Protein AF-A0A7K2KMD2-F1 (afdb_monomer_lite)

pLDDT: mean 80.22, std 13.54, range [39.84, 97.5]

Secondary structure (DSSP, 8-state):
-B-TTSS-B--------SSSSHHHHHHHHHHHHHHHHHHHHH-TTS-----SHHHHHHHHHHH-S-HHHHHHHHHHHHHHHHHHHHHH-SHHHHHHHHHHHHHHHHHHHHHHHHHHTTS---TTHHHHHHHHHHHHHHHHHHSPSSS-HHHHHHHHHHHHHHHHHHHT-SSHHHHHHHHHHHHHHHHHHHHHHHHHHHHHHHH------------TTTTTT-------HHHHHHHHHHHHHHHHHHTT----PPPHHHH-SSSHHHHHHHHHHHTT--HHHHS----PPPTT--HHHHHT-

Radius of gyration: 27.55 Å; chains: 1; bounding box: 73×54×74 Å

Structure (mmCIF, N/CA/C/O backbone):
data_AF-A0A7K2KMD2-F1
#
_entry.id   AF-A0A7K2KMD2-F1
#
loop_
_atom_site.group_PDB
_atom_site.id
_atom_site.type_symbol
_atom_site.label_atom_id
_atom_site.label_alt_id
_atom_site.label_comp_id
_atom_site.label_asym_id
_atom_site.label_entity_id
_atom_site.label_seq_id
_atom_site.pdbx_PDB_ins_code
_atom_site.Cartn_x
_atom_site.Cartn_y
_atom_site.Cartn_z
_atom_site.occupancy
_atom_site.B_iso_or_equiv
_atom_site.auth_seq_id
_atom_site.auth_comp_id
_atom_site.auth_asym_id
_atom_site.auth_atom_id
_atom_site.pdbx_PDB_model_num
ATOM 1 N N . PHE A 1 1 ? -17.524 3.685 34.433 1.00 81.06 1 PHE A N 1
ATOM 2 C CA . PHE A 1 1 ? -17.181 2.330 34.910 1.00 81.06 1 PHE A CA 1
ATOM 3 C C . PHE A 1 1 ? -15.972 2.399 35.836 1.00 81.06 1 PHE A C 1
ATOM 5 O O . PHE A 1 1 ? -15.185 3.329 35.700 1.00 81.06 1 PHE A O 1
ATOM 12 N N . LEU A 1 2 ? -15.839 1.460 36.777 1.00 84.50 2 LEU A N 1
ATOM 13 C CA . LEU A 1 2 ? -14.750 1.423 37.762 1.00 84.50 2 LEU A CA 1
ATOM 14 C C . LEU A 1 2 ? -13.818 0.238 37.455 1.00 84.50 2 LEU A C 1
ATOM 16 O O . LEU A 1 2 ? -14.298 -0.836 37.094 1.00 84.50 2 LEU A O 1
ATOM 20 N N . GLY A 1 3 ? -12.508 0.446 37.551 1.00 80.75 3 GLY A N 1
ATOM 21 C CA . GLY A 1 3 ? -11.488 -0.591 37.409 1.00 80.75 3 GLY A CA 1
ATOM 22 C C . GLY A 1 3 ? -11.488 -1.553 38.597 1.00 80.75 3 GLY A C 1
ATOM 23 O O . GLY A 1 3 ? -12.004 -1.238 39.671 1.00 80.75 3 GLY A O 1
ATOM 24 N N . GLY A 1 4 ? -10.889 -2.733 38.416 1.00 79.38 4 GLY A N 1
ATOM 25 C CA . GLY A 1 4 ? -10.768 -3.735 39.483 1.00 79.38 4 GLY A CA 1
ATOM 26 C C . GLY A 1 4 ? -9.891 -3.271 40.653 1.00 79.38 4 GLY A C 1
ATOM 27 O O . GLY A 1 4 ? -9.970 -3.821 41.747 1.00 79.38 4 GLY A O 1
ATOM 28 N N . ASP A 1 5 ? -9.093 -2.227 40.433 1.00 81.25 5 ASP A N 1
ATOM 29 C CA . ASP A 1 5 ? -8.247 -1.559 41.421 1.00 81.25 5 ASP A CA 1
ATOM 30 C C . ASP A 1 5 ? -9.005 -0.603 42.363 1.00 81.25 5 ASP A C 1
ATOM 32 O O . ASP A 1 5 ? -8.428 -0.098 43.328 1.00 81.25 5 ASP A O 1
ATOM 36 N N . GLY A 1 6 ? -10.280 -0.313 42.088 1.00 82.69 6 GLY A N 1
ATOM 37 C CA . GLY A 1 6 ? -11.082 0.615 42.882 1.00 82.69 6 GLY A CA 1
ATOM 38 C C . GLY A 1 6 ? -10.723 2.097 42.710 1.00 82.69 6 GLY A C 1
ATOM 39 O O . GLY A 1 6 ? -11.322 2.948 43.366 1.00 82.69 6 GLY A O 1
ATOM 40 N N . ARG A 1 7 ? -9.729 2.419 41.873 1.00 85.88 7 ARG A N 1
ATOM 41 C CA . ARG A 1 7 ? -9.111 3.755 41.771 1.00 85.88 7 ARG A CA 1
ATOM 42 C C . ARG A 1 7 ? -9.128 4.315 40.357 1.00 85.88 7 ARG A C 1
ATOM 44 O O . ARG A 1 7 ? -9.056 5.530 40.190 1.00 85.88 7 ARG A O 1
ATOM 51 N N . THR A 1 8 ? -9.248 3.453 39.355 1.00 86.00 8 THR A N 1
ATOM 52 C CA . THR A 1 8 ? -9.343 3.858 37.958 1.00 86.00 8 THR A CA 1
ATOM 53 C C . THR A 1 8 ? -10.810 3.975 37.562 1.00 86.00 8 THR A C 1
ATOM 55 O O . THR A 1 8 ? -11.579 3.027 37.699 1.00 86.00 8 THR A O 1
ATOM 58 N N . VAL A 1 9 ? -11.219 5.135 37.050 1.00 87.50 9 VAL A N 1
ATOM 59 C CA . VAL A 1 9 ? -12.551 5.340 36.464 1.00 87.50 9 VAL A CA 1
ATOM 60 C C . VAL A 1 9 ? -12.384 5.530 34.965 1.00 87.50 9 VAL A C 1
ATOM 62 O O . VAL A 1 9 ? -11.546 6.315 34.532 1.00 87.50 9 VAL A O 1
ATOM 65 N N . TYR A 1 10 ? -13.182 4.818 34.174 1.00 87.31 10 TYR A N 1
ATOM 66 C CA . TYR A 1 10 ? -13.157 4.919 32.717 1.00 87.31 10 TYR A CA 1
ATOM 67 C C . TYR A 1 10 ? -14.558 5.118 32.138 1.00 87.31 10 TYR A C 1
ATOM 69 O O . TYR A 1 10 ? -15.567 4.682 32.710 1.00 87.31 10 TYR A O 1
ATOM 77 N N . ALA A 1 11 ? -14.610 5.781 30.988 1.00 85.69 11 ALA A N 1
ATOM 78 C CA . ALA A 1 11 ? -15.813 6.019 30.204 1.00 85.69 11 ALA A CA 1
ATOM 79 C C . ALA A 1 11 ? -15.516 5.731 28.729 1.00 85.69 11 ALA A C 1
ATOM 81 O O . ALA A 1 11 ? -14.414 6.000 28.255 1.00 85.69 11 ALA A O 1
ATOM 82 N N . LEU A 1 12 ? -16.499 5.173 28.023 1.00 82.94 12 LEU A N 1
ATOM 83 C CA . LEU A 1 12 ? -16.437 4.973 26.578 1.00 82.94 12 LEU A CA 1
ATOM 84 C C . LEU A 1 12 ? -17.105 6.175 25.919 1.00 82.94 12 LEU A C 1
ATOM 86 O O . LEU A 1 12 ? -18.264 6.471 26.207 1.00 82.94 12 LEU A O 1
ATOM 90 N N . VAL A 1 13 ? -16.358 6.881 25.076 1.00 78.62 13 VAL A N 1
ATOM 91 C CA . VAL A 1 13 ? -16.845 8.061 24.362 1.00 78.62 13 VAL A CA 1
ATOM 92 C C . VAL A 1 13 ? -16.844 7.735 22.880 1.00 78.62 13 VAL A C 1
ATOM 94 O O . VAL A 1 13 ? -15.792 7.465 22.307 1.00 78.62 13 VAL A O 1
ATOM 97 N N . TYR A 1 14 ? -18.028 7.774 22.277 1.00 74.56 14 TYR A N 1
ATOM 98 C CA . TYR A 1 14 ? -18.221 7.610 20.842 1.00 74.56 14 TYR A CA 1
ATOM 99 C C . TYR A 1 14 ? -18.523 8.989 20.256 1.00 74.56 14 TYR A C 1
ATOM 101 O O . TYR A 1 14 ? -19.667 9.444 20.336 1.00 74.56 14 TYR A O 1
ATOM 109 N N . PRO A 1 15 ? -17.509 9.713 19.751 1.00 68.81 15 PRO A N 1
ATOM 110 C CA . PRO A 1 15 ? -17.757 10.980 19.085 1.00 68.81 15 PRO A CA 1
ATOM 111 C C . PRO A 1 15 ? -18.653 10.739 17.870 1.00 68.81 15 PRO A C 1
ATOM 113 O O . PRO A 1 15 ? -18.478 9.761 17.144 1.00 68.81 15 PRO A O 1
ATOM 116 N N . GLY A 1 16 ? -19.620 11.632 17.660 1.00 63.06 16 GLY A N 1
ATOM 117 C CA . GLY A 1 16 ? -20.475 11.610 16.478 1.00 63.06 16 GLY A CA 1
ATOM 118 C C . GLY A 1 16 ? -19.660 11.959 15.239 1.00 63.06 16 GLY A C 1
ATOM 119 O O . GLY A 1 16 ? -19.617 13.115 14.833 1.00 63.06 16 GLY A O 1
ATOM 120 N N . ALA A 1 17 ? -18.976 10.975 14.668 1.00 55.03 17 ALA A N 1
ATOM 121 C CA . ALA A 1 17 ? -18.353 11.107 13.364 1.00 55.03 17 ALA A CA 1
ATOM 122 C C . ALA A 1 17 ? -19.437 10.965 12.290 1.00 55.03 17 ALA A C 1
ATOM 124 O O . ALA A 1 17 ? -20.359 10.165 12.447 1.00 55.03 17 ALA A O 1
ATOM 125 N N . GLY A 1 18 ? -19.343 11.753 11.219 1.00 56.50 18 GLY A N 1
ATOM 126 C CA . GLY A 1 18 ? -20.174 11.587 10.026 1.00 56.50 18 GLY A CA 1
ATOM 127 C C . GLY A 1 18 ? -19.859 10.276 9.291 1.00 56.50 18 GLY A C 1
ATOM 128 O O . GLY A 1 18 ? -19.702 9.220 9.897 1.00 56.50 18 GLY A O 1
ATOM 129 N N . ALA A 1 19 ? -19.763 10.315 7.962 1.00 54.41 19 ALA A N 1
ATOM 130 C CA . ALA A 1 19 ? -19.291 9.152 7.211 1.00 54.41 19 ALA A CA 1
ATOM 131 C C . ALA A 1 19 ? -17.896 8.703 7.717 1.00 54.41 19 ALA A C 1
ATOM 133 O O . ALA A 1 19 ? -17.114 9.548 8.154 1.00 54.41 19 ALA A O 1
ATOM 134 N N . PRO A 1 20 ? -17.560 7.399 7.668 1.00 56.41 20 PRO A N 1
ATOM 135 C CA . PRO A 1 20 ? -16.245 6.878 8.052 1.00 56.41 20 PRO A CA 1
ATOM 136 C C . PRO A 1 20 ? -15.185 7.187 6.976 1.00 56.41 20 PRO A C 1
ATOM 138 O O . PRO A 1 20 ? -14.485 6.295 6.502 1.00 56.41 20 PRO A O 1
ATOM 141 N N . ASP A 1 21 ? -15.100 8.447 6.557 1.00 59.25 21 ASP A N 1
ATOM 142 C CA . ASP A 1 21 ? -14.125 8.965 5.608 1.00 59.25 21 ASP A CA 1
ATOM 143 C C . ASP A 1 21 ? -12.964 9.663 6.341 1.00 59.25 21 ASP A C 1
ATOM 145 O O . ASP A 1 21 ? -12.892 9.719 7.572 1.00 59.25 21 ASP A O 1
ATOM 149 N N . LEU A 1 22 ? -12.011 10.193 5.572 1.00 59.03 22 LEU A N 1
ATOM 150 C CA . LEU A 1 22 ? -10.847 10.895 6.116 1.00 59.03 22 LEU A CA 1
ATOM 151 C C . LEU A 1 22 ? -11.258 12.124 6.943 1.00 59.03 22 LEU A C 1
ATOM 153 O O . LEU A 1 22 ? -10.623 12.412 7.953 1.00 59.03 22 LEU A O 1
ATOM 157 N N . ALA A 1 23 ? -12.346 12.795 6.553 1.00 56.94 23 ALA A N 1
ATOM 158 C CA . ALA A 1 23 ? -12.907 13.923 7.287 1.00 56.94 23 ALA A CA 1
ATOM 159 C C . ALA A 1 23 ? -13.514 13.478 8.632 1.00 56.94 23 ALA A C 1
ATOM 161 O O . ALA A 1 23 ? -13.298 14.127 9.657 1.00 56.94 23 ALA A O 1
ATOM 162 N N . GLY A 1 24 ? -14.202 12.335 8.657 1.00 57.72 24 GLY A N 1
ATOM 163 C CA . GLY A 1 24 ? -14.701 11.685 9.862 1.00 57.72 24 GLY A CA 1
ATOM 164 C C . GLY A 1 24 ? -13.573 11.292 10.811 1.00 57.72 24 GLY A C 1
ATOM 165 O O . GLY A 1 24 ? -13.651 11.585 12.001 1.00 57.72 24 GLY A O 1
ATOM 166 N N . LEU A 1 25 ? -12.481 10.718 10.296 1.00 64.38 25 LEU A N 1
ATOM 167 C CA . LEU A 1 25 ? -11.296 10.396 11.100 1.00 64.38 25 LEU A CA 1
ATOM 168 C C . LEU A 1 25 ? -10.656 11.655 11.704 1.00 64.38 25 LEU A C 1
ATOM 170 O O . LEU A 1 25 ? -10.374 11.666 12.901 1.00 64.38 25 LEU A O 1
ATOM 174 N N . THR A 1 26 ? -10.507 12.733 10.923 1.00 67.81 26 THR A N 1
ATOM 175 C CA . THR A 1 26 ? -9.987 14.010 11.443 1.00 67.81 26 THR A CA 1
ATOM 176 C C . THR A 1 26 ? -10.915 14.645 12.476 1.00 67.81 26 THR A C 1
ATOM 178 O O . THR A 1 26 ? -10.436 15.194 13.462 1.00 67.81 26 THR A O 1
ATOM 181 N N . ALA A 1 27 ? -12.237 14.522 12.315 1.00 68.69 27 ALA A N 1
ATOM 182 C CA . ALA A 1 27 ? -13.202 15.038 13.284 1.00 68.69 27 ALA A CA 1
ATOM 183 C C . ALA A 1 27 ? -13.136 14.274 14.616 1.00 68.69 27 ALA A C 1
ATOM 185 O O . ALA A 1 27 ? -13.238 14.870 15.688 1.00 68.69 27 ALA A O 1
ATOM 186 N N . VAL A 1 28 ? -12.930 12.955 14.568 1.00 68.56 28 VAL A N 1
ATOM 187 C CA . VAL A 1 28 ? -12.741 12.130 15.771 1.00 68.56 28 VAL A CA 1
ATOM 188 C C . VAL A 1 28 ? -11.408 12.433 16.452 1.00 68.56 28 VAL A C 1
ATOM 190 O O . VAL A 1 28 ? -11.340 12.475 17.680 1.00 68.56 28 VAL A O 1
ATOM 193 N N . GLU A 1 29 ? -10.354 12.660 15.674 1.00 72.12 29 GLU A N 1
ATOM 194 C CA . GLU A 1 29 ? -9.043 13.073 16.171 1.00 72.12 29 GLU A CA 1
ATOM 195 C C . GLU A 1 29 ? -9.115 14.435 16.874 1.00 72.12 29 GLU A C 1
ATOM 197 O O . GLU A 1 29 ? -8.672 14.567 18.016 1.00 72.12 29 GLU A O 1
ATOM 202 N N . GLU A 1 30 ? -9.758 15.420 16.249 1.00 76.50 30 GLU A N 1
ATOM 203 C CA . GLU A 1 30 ? -9.973 16.748 16.820 1.00 76.50 30 GLU A CA 1
ATOM 204 C C . GLU A 1 30 ? -10.828 16.682 18.095 1.00 76.50 30 GLU A C 1
ATOM 206 O O . GLU A 1 30 ? -10.465 17.276 19.112 1.00 76.50 30 GLU A O 1
ATOM 211 N N . ALA A 1 31 ? -11.890 15.868 18.093 1.00 76.25 31 ALA A N 1
ATOM 212 C CA . ALA A 1 31 ? -12.709 15.613 19.276 1.00 76.25 31 ALA A CA 1
ATOM 213 C C . ALA A 1 31 ? -11.919 14.933 20.409 1.00 76.25 31 ALA A C 1
ATOM 215 O O . ALA A 1 31 ? -12.131 15.232 21.582 1.00 76.25 31 ALA A O 1
ATOM 216 N N . ALA A 1 32 ? -10.992 14.024 20.095 1.00 76.44 32 ALA A N 1
ATOM 217 C CA . ALA A 1 32 ? -10.144 13.391 21.102 1.00 76.44 32 ALA A CA 1
ATOM 218 C C . ALA A 1 32 ? -9.146 14.387 21.716 1.00 76.44 32 ALA A C 1
ATOM 220 O O . ALA A 1 32 ? -8.878 14.335 22.921 1.00 76.44 32 ALA A O 1
ATOM 221 N N . VAL A 1 33 ? -8.607 15.302 20.904 1.00 78.31 33 VAL A N 1
ATOM 222 C CA . VAL A 1 33 ? -7.713 16.373 21.361 1.00 78.31 33 VAL A CA 1
ATOM 223 C C . VAL A 1 33 ? -8.463 17.370 22.242 1.00 78.31 33 VAL A C 1
ATOM 225 O O . VAL A 1 33 ? -7.982 17.673 23.339 1.00 78.31 33 VAL A O 1
ATOM 228 N N . SER A 1 34 ? -9.641 17.837 21.815 1.00 81.44 34 SER A N 1
ATOM 229 C CA . SER A 1 34 ? -10.460 18.768 22.599 1.00 81.44 34 SER A CA 1
ATOM 230 C C . SER A 1 34 ? -10.903 18.137 23.916 1.00 81.44 34 SER A C 1
ATOM 232 O O . SER A 1 34 ? -10.668 18.709 24.976 1.00 81.44 34 SER A O 1
ATOM 234 N N . LEU A 1 35 ? -11.396 16.894 23.881 1.00 81.50 35 LEU A N 1
ATOM 235 C CA . LEU A 1 35 ? -11.795 16.152 25.075 1.00 81.50 35 LEU A CA 1
ATOM 236 C C . LEU A 1 35 ? -10.634 16.015 26.065 1.00 81.50 35 LEU A C 1
ATOM 238 O O . LEU A 1 35 ? -10.807 16.189 27.270 1.00 81.50 35 LEU A O 1
ATOM 242 N N . ARG A 1 36 ? -9.425 15.731 25.573 1.00 80.06 36 ARG A N 1
ATOM 243 C CA . ARG A 1 36 ? -8.231 15.641 26.420 1.00 80.06 36 ARG A CA 1
ATOM 244 C C . ARG A 1 36 ? -7.886 16.990 27.060 1.00 80.06 36 ARG A C 1
ATOM 246 O O . ARG A 1 36 ? -7.461 17.008 28.215 1.00 80.06 36 ARG A O 1
ATOM 253 N N . ALA A 1 37 ? -8.028 18.097 26.333 1.00 82.25 37 ALA A N 1
ATOM 254 C CA . ALA A 1 37 ? -7.775 19.438 26.857 1.00 82.25 37 ALA A CA 1
ATOM 255 C C . ALA A 1 37 ? -8.825 19.851 27.905 1.00 82.25 37 ALA A C 1
ATOM 257 O O . ALA A 1 37 ? -8.463 20.294 28.998 1.00 82.25 37 ALA A O 1
ATOM 258 N N . ASP A 1 38 ? -10.102 19.619 27.612 1.00 85.56 38 ASP A N 1
ATOM 259 C CA . ASP A 1 38 ? -11.227 19.973 28.477 1.00 85.56 38 ASP A CA 1
ATOM 260 C C . ASP A 1 38 ? -11.236 19.144 29.763 1.00 85.56 38 ASP A C 1
ATOM 262 O O . ASP A 1 38 ? -11.427 19.675 30.855 1.00 85.56 38 ASP A O 1
ATOM 266 N N . LEU A 1 39 ? -10.939 17.846 29.682 1.00 83.81 39 LEU A N 1
ATOM 267 C CA . LEU A 1 39 ? -10.866 17.006 30.876 1.00 83.81 39 LEU A CA 1
ATOM 268 C C . LEU A 1 39 ? -9.683 17.367 31.779 1.00 83.81 39 LEU A C 1
ATOM 270 O O . LEU A 1 39 ? -9.806 17.295 33.000 1.00 83.81 39 LEU A O 1
ATOM 274 N N . ARG A 1 40 ? -8.546 17.780 31.205 1.00 83.19 40 ARG A N 1
ATOM 275 C CA . ARG A 1 40 ? -7.403 18.264 31.995 1.00 83.19 40 ARG A CA 1
ATOM 276 C C . ARG A 1 40 ? -7.728 19.555 32.738 1.00 83.19 40 ARG A C 1
ATOM 278 O O . ARG A 1 40 ? -7.235 19.737 33.846 1.00 83.19 40 ARG A O 1
ATOM 285 N N . SER A 1 41 ? -8.529 20.441 32.143 1.00 83.75 41 SER A N 1
ATOM 286 C CA . SER A 1 41 ? -8.941 21.683 32.802 1.00 83.75 41 SER A CA 1
ATOM 287 C C . SER A 1 41 ? -10.011 21.440 33.873 1.00 83.75 41 SER A C 1
ATOM 289 O O . SER A 1 41 ? -9.954 22.051 34.937 1.00 83.75 41 SER A O 1
ATOM 291 N N . ALA A 1 42 ? -10.937 20.507 33.633 1.00 85.88 42 ALA A N 1
ATOM 292 C CA . ALA A 1 42 ? -12.016 20.175 34.561 1.00 85.88 42 ALA A CA 1
ATOM 293 C C . ALA A 1 42 ? -11.563 19.336 35.772 1.00 85.88 42 ALA A C 1
ATOM 295 O O . ALA A 1 42 ? -12.164 19.431 36.842 1.00 85.88 42 ALA A O 1
ATOM 296 N N . LEU A 1 43 ? -10.522 18.510 35.621 1.00 84.75 43 LEU A N 1
ATOM 297 C CA . LEU A 1 43 ? -10.033 17.590 36.656 1.00 84.75 43 LEU A CA 1
ATOM 298 C C . LEU A 1 43 ? -8.517 17.751 36.885 1.00 84.75 43 LEU A C 1
ATOM 300 O O . LEU A 1 43 ? -7.753 16.828 36.603 1.00 84.75 43 LEU A O 1
ATOM 304 N N . PRO A 1 44 ? -8.052 18.891 37.428 1.00 79.38 44 PRO A N 1
ATOM 305 C CA . PRO A 1 44 ? -6.622 19.174 37.577 1.00 79.38 44 PRO A CA 1
ATOM 306 C C . PRO A 1 44 ? -5.908 18.249 38.577 1.00 79.38 44 PRO A C 1
ATOM 308 O O . PRO A 1 44 ? -4.707 18.020 38.453 1.00 79.38 44 PRO A O 1
ATOM 311 N N . GLU A 1 45 ? -6.630 17.700 39.560 1.00 81.62 45 GLU A N 1
ATOM 312 C CA . GLU A 1 45 ? -6.066 16.779 40.559 1.00 81.62 45 GLU A CA 1
ATOM 313 C C . GLU A 1 45 ? -6.051 15.312 40.100 1.00 81.62 45 GLU A C 1
ATOM 315 O O . GLU A 1 45 ? -5.365 14.480 40.696 1.00 81.62 45 GLU A O 1
ATOM 320 N N . ALA A 1 46 ? -6.777 14.979 39.028 1.00 80.25 46 ALA A N 1
ATOM 321 C CA . ALA A 1 46 ? -6.824 13.627 38.489 1.00 80.25 46 ALA A CA 1
ATOM 322 C C . ALA A 1 46 ? -5.921 13.502 37.259 1.00 80.25 46 ALA A C 1
ATOM 324 O O . ALA A 1 46 ? -5.862 14.373 36.393 1.00 80.25 46 ALA A O 1
ATOM 325 N N . ARG A 1 47 ? -5.231 12.367 37.132 1.00 79.38 47 ARG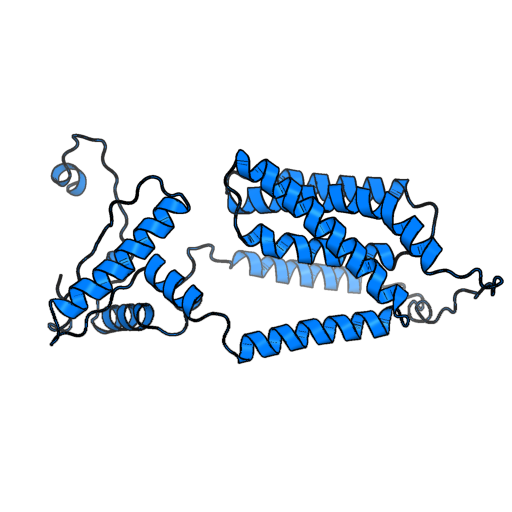 A N 1
ATOM 326 C CA . ARG A 1 47 ? -4.522 12.047 35.890 1.00 79.38 47 ARG A CA 1
ATOM 327 C C . ARG A 1 47 ? -5.532 11.583 34.851 1.00 79.38 47 ARG A C 1
ATOM 329 O O . ARG A 1 47 ? -6.052 10.477 34.967 1.00 79.38 47 ARG A O 1
ATOM 336 N N . VAL A 1 48 ? -5.780 12.411 33.839 1.00 83.00 48 VAL A N 1
ATOM 337 C CA . VAL A 1 48 ? -6.702 12.077 32.749 1.00 83.00 48 VAL A CA 1
ATOM 338 C C . VAL A 1 48 ? -5.949 11.736 31.472 1.00 83.00 48 VAL A C 1
ATOM 340 O O . VAL A 1 48 ? -5.130 12.517 30.980 1.00 83.00 48 VAL A O 1
ATOM 343 N N . GLU A 1 49 ? -6.270 10.571 30.916 1.00 85.25 49 GLU A N 1
ATOM 344 C CA . GLU A 1 49 ? -5.759 10.103 29.634 1.00 85.25 49 GLU A CA 1
ATOM 345 C C . GLU A 1 49 ? -6.895 9.652 28.731 1.00 85.25 49 GLU A C 1
ATOM 347 O O . GLU A 1 49 ? -7.855 9.022 29.165 1.00 85.25 49 GLU A O 1
ATOM 352 N N . VAL A 1 50 ? -6.756 9.996 27.454 1.00 85.19 50 VAL A N 1
ATOM 353 C CA . VAL A 1 50 ? -7.656 9.574 26.382 1.00 85.19 50 VAL A CA 1
ATOM 354 C C . VAL A 1 50 ? -6.901 8.528 25.577 1.00 85.19 50 VAL A C 1
ATOM 356 O O . VAL A 1 50 ? -5.785 8.798 25.128 1.00 85.19 50 VAL A O 1
ATOM 359 N N . THR A 1 51 ? -7.480 7.342 25.433 1.00 84.25 51 THR A N 1
ATOM 360 C CA . THR A 1 51 ? -6.898 6.216 24.696 1.00 84.25 51 THR A CA 1
ATOM 361 C C . THR A 1 51 ? -7.930 5.606 23.748 1.00 84.25 51 THR A C 1
ATOM 363 O O . THR A 1 51 ? -9.117 5.914 23.837 1.00 84.25 51 THR A O 1
ATOM 366 N N . GLY A 1 52 ? -7.469 4.793 22.801 1.00 79.81 52 GLY A N 1
ATOM 367 C CA . GLY A 1 52 ? -8.253 4.242 21.696 1.00 79.81 52 GLY A CA 1
ATOM 368 C C . GLY A 1 52 ? -7.435 4.201 20.406 1.00 79.81 52 GLY A C 1
ATOM 369 O O . GLY A 1 52 ? -6.325 4.728 20.356 1.00 79.81 52 GLY A O 1
ATOM 370 N N . VAL A 1 53 ? -7.977 3.597 19.346 1.00 76.81 53 VAL A N 1
ATOM 371 C CA . VAL A 1 53 ? -7.250 3.420 18.074 1.00 76.81 53 VAL A CA 1
ATOM 372 C C . VAL A 1 53 ? -6.810 4.761 17.477 1.00 76.81 53 VAL A C 1
ATOM 374 O O . VAL A 1 53 ? -5.638 4.907 17.140 1.00 76.81 53 VAL A O 1
ATOM 377 N N . LEU A 1 54 ? -7.703 5.756 17.413 1.00 75.75 54 LEU 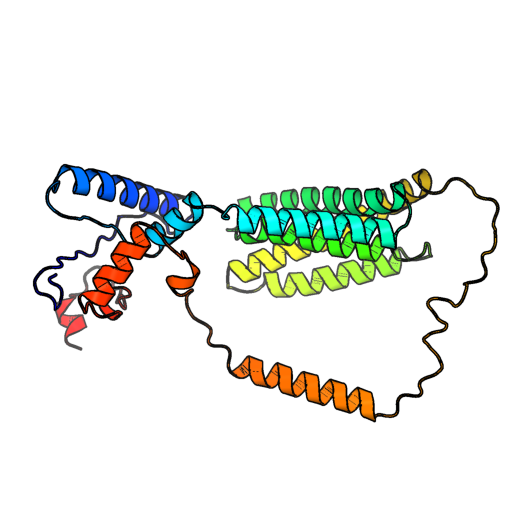A N 1
ATOM 378 C CA . LEU A 1 54 ? -7.368 7.073 16.861 1.00 75.75 54 LEU A CA 1
ATOM 379 C C . LEU A 1 54 ? -6.372 7.863 17.728 1.00 75.75 54 LEU A C 1
ATOM 381 O O . LEU A 1 54 ? -5.378 8.325 17.177 1.00 75.75 54 LEU A O 1
ATOM 385 N N . PRO A 1 55 ? -6.538 7.986 19.064 1.00 76.06 55 PRO A N 1
ATOM 386 C CA . PRO A 1 55 ? -5.521 8.609 19.913 1.00 76.06 55 PRO A CA 1
ATOM 387 C C . PRO A 1 55 ? -4.145 7.941 19.814 1.00 76.06 55 PRO A C 1
ATOM 389 O O . PRO A 1 55 ? -3.134 8.636 19.833 1.00 76.06 55 PRO A O 1
ATOM 392 N N . LEU A 1 56 ? -4.094 6.607 19.690 1.00 78.19 56 LEU A N 1
ATOM 393 C CA . LEU A 1 56 ? -2.836 5.885 19.485 1.00 78.19 56 LEU A CA 1
ATOM 394 C C . LEU A 1 56 ? -2.220 6.235 18.126 1.00 78.19 56 LEU A C 1
ATOM 396 O O . LEU A 1 56 ? -1.032 6.524 18.071 1.00 78.19 56 LEU A O 1
ATOM 400 N N . GLN A 1 57 ? -3.015 6.259 17.051 1.00 75.12 57 GLN A N 1
ATOM 401 C CA . GLN A 1 57 ? -2.556 6.658 15.714 1.00 75.12 57 GLN A CA 1
ATOM 402 C C . GLN A 1 57 ? -2.069 8.112 15.663 1.00 75.12 57 GLN A C 1
ATOM 404 O O . GLN A 1 57 ? -1.047 8.388 15.035 1.00 75.12 57 GLN A O 1
ATOM 409 N N . HIS A 1 58 ? -2.767 9.026 16.340 1.00 76.81 58 HIS A N 1
ATOM 410 C CA . HIS A 1 58 ? -2.371 10.427 16.454 1.00 76.81 58 HIS A CA 1
ATOM 411 C C . HIS A 1 58 ? -1.029 10.564 17.174 1.00 76.81 58 HIS A C 1
ATOM 413 O O . HIS A 1 58 ? -0.104 11.182 16.648 1.00 76.81 58 HIS A O 1
ATOM 419 N N . ASP A 1 59 ? -0.882 9.926 18.340 1.00 74.81 59 ASP A N 1
ATOM 420 C CA . ASP A 1 59 ? 0.376 9.940 19.087 1.00 74.81 59 ASP A CA 1
ATOM 421 C C . ASP A 1 59 ? 1.525 9.341 18.243 1.00 74.81 59 ASP A C 1
ATOM 423 O O . ASP A 1 59 ? 2.639 9.868 18.273 1.00 74.81 59 ASP A O 1
ATOM 427 N N . SER A 1 60 ? 1.268 8.316 17.416 1.00 72.94 60 SER A N 1
ATOM 428 C CA . SER A 1 60 ? 2.247 7.792 16.446 1.00 72.94 60 SER A CA 1
ATOM 429 C C . SER A 1 60 ? 2.639 8.807 15.374 1.00 72.94 60 SER A C 1
ATOM 431 O O . SER A 1 60 ? 3.817 8.914 15.026 1.00 72.94 60 SER A O 1
ATOM 433 N N . ALA A 1 61 ? 1.666 9.534 14.822 1.00 71.06 61 ALA A N 1
ATOM 434 C CA . ALA A 1 61 ? 1.901 10.531 13.784 1.00 71.06 61 ALA A CA 1
ATOM 435 C C . ALA A 1 61 ? 2.711 11.722 14.321 1.00 71.06 61 ALA A C 1
ATOM 437 O O . ALA A 1 61 ? 3.649 12.172 13.662 1.00 71.06 61 ALA A O 1
ATOM 438 N N . VAL A 1 62 ? 2.392 12.182 15.536 1.00 71.19 62 VAL A N 1
ATOM 439 C CA . VAL A 1 62 ? 3.078 13.295 16.212 1.00 71.19 62 VAL A CA 1
ATOM 440 C C . VAL A 1 62 ? 4.482 12.906 16.667 1.00 71.19 62 VAL A C 1
ATOM 442 O O . VAL A 1 62 ? 5.414 13.692 16.496 1.00 71.19 62 VAL A O 1
ATOM 445 N N . ALA A 1 63 ? 4.664 11.701 17.219 1.00 71.69 63 ALA A N 1
ATOM 446 C CA . ALA A 1 63 ? 5.987 11.212 17.609 1.00 71.69 63 ALA A CA 1
ATOM 447 C C . ALA A 1 63 ? 6.941 11.140 16.405 1.00 71.69 63 ALA A C 1
ATOM 449 O O . ALA A 1 63 ? 8.146 11.366 16.549 1.00 71.69 63 ALA A O 1
ATOM 450 N N . GLY A 1 64 ? 6.393 10.859 15.217 1.00 65.94 64 GLY A N 1
ATOM 451 C CA . GLY A 1 64 ? 7.150 10.725 13.984 1.00 65.94 64 GLY A CA 1
ATOM 452 C C . GLY A 1 64 ? 8.182 9.589 14.046 1.00 65.94 64 GLY A C 1
ATOM 453 O O . GLY A 1 64 ? 8.324 8.878 15.046 1.00 65.94 64 GLY A O 1
ATOM 454 N N . PRO A 1 65 ? 8.944 9.367 12.966 1.00 68.75 65 PRO A N 1
ATOM 455 C CA . PRO A 1 65 ? 10.066 8.449 13.025 1.00 68.75 65 PRO A CA 1
ATOM 456 C C . PRO A 1 65 ? 11.131 9.039 13.957 1.00 68.75 65 PRO A C 1
ATOM 458 O O . PRO A 1 65 ? 11.679 10.104 13.676 1.00 68.75 65 PRO A O 1
ATOM 461 N N . GLY A 1 66 ? 11.447 8.339 15.051 1.00 76.12 66 GLY A N 1
ATOM 462 C CA . GLY A 1 66 ? 12.497 8.766 15.978 1.00 76.12 66 GLY A CA 1
ATOM 463 C C . GLY A 1 66 ? 13.836 9.011 15.268 1.00 76.12 66 GLY A C 1
ATOM 464 O O . GLY A 1 66 ? 14.094 8.458 14.196 1.00 76.12 66 GLY A O 1
ATOM 465 N N . ALA A 1 67 ? 14.723 9.809 15.873 1.00 81.88 67 ALA A N 1
ATOM 466 C CA . ALA A 1 67 ? 16.003 10.200 15.265 1.00 81.88 67 ALA A CA 1
ATOM 467 C C . ALA A 1 67 ? 16.819 9.004 14.730 1.00 81.88 67 ALA A C 1
ATOM 469 O O . ALA A 1 67 ? 17.433 9.091 13.669 1.00 81.88 67 ALA A O 1
ATOM 470 N N . VAL A 1 68 ? 16.759 7.858 15.418 1.00 83.31 68 VAL A N 1
ATOM 471 C CA . VAL A 1 68 ? 17.381 6.599 14.978 1.00 83.31 68 VAL A CA 1
ATOM 472 C C . VAL A 1 68 ? 16.749 6.070 13.690 1.00 83.31 68 VAL A C 1
ATOM 474 O O . VAL A 1 68 ? 17.468 5.697 12.771 1.00 83.31 68 VAL A O 1
ATOM 477 N N . ALA A 1 69 ? 15.420 6.066 13.578 1.00 83.62 69 ALA A N 1
ATOM 478 C CA . ALA A 1 69 ? 14.727 5.620 12.371 1.00 83.62 69 ALA A CA 1
ATOM 479 C C . ALA A 1 69 ? 15.026 6.540 11.177 1.00 83.62 69 ALA A C 1
ATOM 481 O O . ALA A 1 69 ? 15.248 6.055 10.067 1.00 83.62 69 ALA A O 1
ATOM 482 N N . LEU A 1 70 ? 15.103 7.856 11.403 1.00 86.38 70 LEU A N 1
ATOM 483 C CA . LEU A 1 70 ? 15.545 8.816 10.387 1.00 86.38 70 LEU A CA 1
ATOM 484 C C . LEU A 1 70 ? 16.997 8.565 9.963 1.00 86.38 70 LEU A C 1
ATOM 486 O O . LEU A 1 70 ? 17.279 8.535 8.765 1.00 86.38 70 LEU A O 1
ATOM 490 N N . ALA A 1 71 ? 17.899 8.323 10.918 1.00 89.19 71 ALA A N 1
ATOM 491 C CA . ALA A 1 71 ? 19.296 8.001 10.637 1.00 89.19 71 ALA A CA 1
ATOM 492 C C . ALA A 1 71 ? 19.436 6.688 9.852 1.00 89.19 71 ALA A C 1
ATOM 494 O O . ALA A 1 71 ? 20.161 6.644 8.862 1.00 89.19 71 ALA A O 1
ATOM 495 N N . VAL A 1 72 ? 18.696 5.640 10.228 1.00 91.62 72 VAL A N 1
ATOM 496 C CA . VAL A 1 72 ? 18.658 4.361 9.501 1.00 91.62 72 VAL A CA 1
ATOM 497 C C . VAL A 1 72 ? 18.102 4.558 8.094 1.00 91.62 72 VAL A C 1
ATOM 499 O O . VAL A 1 72 ? 18.700 4.086 7.134 1.00 91.62 72 VAL A O 1
ATOM 502 N N . LYS A 1 73 ? 17.006 5.309 7.933 1.00 88.00 73 LYS A N 1
ATOM 503 C CA . LYS A 1 73 ? 16.436 5.617 6.615 1.00 88.00 73 LYS A CA 1
ATOM 504 C C . LYS A 1 73 ? 17.434 6.369 5.733 1.00 88.00 73 LYS A C 1
ATOM 506 O O . LYS A 1 73 ? 17.595 6.016 4.565 1.00 88.00 73 LYS A O 1
ATOM 511 N N . ALA A 1 74 ? 18.126 7.366 6.284 1.00 90.12 74 ALA A N 1
ATOM 512 C CA . ALA A 1 74 ? 19.173 8.099 5.580 1.00 90.12 74 ALA A CA 1
ATOM 513 C C . ALA A 1 74 ? 20.354 7.187 5.212 1.00 90.12 74 ALA A C 1
ATOM 515 O O . ALA A 1 74 ? 20.826 7.231 4.078 1.00 90.12 74 ALA A O 1
ATOM 516 N N . ALA A 1 75 ? 20.780 6.308 6.122 1.00 92.94 75 ALA A N 1
ATOM 517 C CA . ALA A 1 75 ? 21.835 5.330 5.874 1.00 92.94 75 ALA A CA 1
ATOM 518 C C . ALA A 1 75 ? 21.442 4.319 4.786 1.00 92.94 75 ALA A C 1
ATOM 520 O O . ALA A 1 75 ? 22.249 4.033 3.906 1.00 92.94 75 ALA A O 1
ATOM 521 N N . CYS A 1 76 ? 20.201 3.825 4.780 1.00 91.25 76 CYS A N 1
ATOM 522 C CA . CYS A 1 76 ? 19.680 2.959 3.723 1.00 91.25 76 CYS A CA 1
ATOM 523 C C . CYS A 1 76 ? 19.624 3.682 2.372 1.00 91.25 76 CYS A C 1
ATOM 525 O O . CYS A 1 76 ? 20.036 3.115 1.361 1.00 91.25 76 CYS A O 1
ATOM 527 N N . ALA A 1 77 ? 19.156 4.934 2.343 1.00 88.94 77 ALA A N 1
ATOM 528 C CA . ALA A 1 77 ? 19.123 5.738 1.123 1.00 88.94 77 ALA A CA 1
ATOM 529 C C . ALA A 1 77 ? 20.537 5.991 0.574 1.00 88.94 77 ALA A C 1
ATOM 531 O O . ALA A 1 77 ? 20.781 5.831 -0.622 1.00 88.94 77 ALA A O 1
ATOM 532 N N . LEU A 1 78 ? 21.488 6.315 1.452 1.00 92.81 78 LEU A N 1
ATOM 533 C CA . LEU A 1 78 ? 22.888 6.507 1.086 1.00 92.81 78 LEU A CA 1
ATOM 534 C C . LEU A 1 78 ? 23.528 5.193 0.622 1.00 92.81 78 LEU A C 1
ATOM 536 O O . LEU A 1 78 ? 24.199 5.173 -0.406 1.00 92.81 78 LEU A O 1
ATOM 540 N N . GLY A 1 79 ? 23.259 4.084 1.311 1.00 92.00 79 GLY A N 1
ATOM 541 C CA . GLY A 1 79 ? 23.700 2.748 0.917 1.00 92.00 79 GLY A CA 1
ATOM 542 C C . GLY A 1 79 ? 23.182 2.346 -0.465 1.00 92.00 79 GLY A C 1
ATOM 543 O O . GLY A 1 79 ? 23.943 1.821 -1.274 1.00 92.00 79 GLY A O 1
ATOM 544 N N . LEU A 1 80 ? 21.924 2.667 -0.783 1.00 89.94 80 LEU A N 1
ATOM 545 C CA . LEU A 1 80 ? 21.350 2.449 -2.110 1.00 89.94 80 LEU A CA 1
ATOM 546 C C . LEU A 1 80 ? 22.038 3.301 -3.186 1.00 89.94 80 LEU A C 1
ATOM 548 O O . LEU A 1 80 ? 22.340 2.790 -4.264 1.00 89.94 80 LEU A O 1
ATOM 552 N N . LEU A 1 81 ? 22.322 4.576 -2.905 1.00 87.62 81 LEU A N 1
ATOM 553 C CA . LEU A 1 81 ? 23.052 5.451 -3.830 1.00 87.62 81 LEU A CA 1
ATOM 554 C C . LEU A 1 81 ? 24.479 4.950 -4.078 1.00 87.62 81 LEU A C 1
ATOM 556 O O . LEU A 1 81 ? 24.933 4.931 -5.222 1.00 87.62 81 LEU A O 1
ATOM 560 N N . VAL A 1 82 ? 25.163 4.486 -3.029 1.00 90.00 82 VAL A N 1
ATOM 561 C CA . VAL A 1 82 ? 26.487 3.860 -3.138 1.00 90.00 82 VAL A CA 1
ATOM 562 C C . VAL A 1 82 ? 26.406 2.578 -3.966 1.00 90.00 82 VAL A C 1
ATOM 564 O O . VAL A 1 82 ? 27.207 2.403 -4.881 1.00 90.00 82 VAL A O 1
ATOM 567 N N . LEU A 1 83 ? 25.418 1.711 -3.720 1.00 87.94 83 LEU A N 1
ATOM 568 C CA . LEU A 1 83 ? 25.218 0.485 -4.495 1.00 87.94 83 LEU A CA 1
ATOM 569 C C . LEU A 1 83 ? 24.981 0.795 -5.979 1.00 87.94 83 LEU A C 1
ATOM 571 O O . LEU A 1 83 ? 25.614 0.186 -6.838 1.00 87.94 83 LEU A O 1
ATOM 575 N N . LEU A 1 84 ? 24.132 1.777 -6.293 1.00 86.75 84 LEU A N 1
ATOM 576 C CA . LEU A 1 84 ? 23.905 2.228 -7.668 1.00 86.75 84 LEU A CA 1
ATOM 577 C C . LEU A 1 84 ? 25.196 2.749 -8.311 1.00 86.75 84 LEU A C 1
ATOM 579 O O . LEU A 1 84 ? 25.504 2.386 -9.448 1.00 86.75 84 LEU A O 1
ATOM 583 N N . ALA A 1 85 ? 25.976 3.558 -7.590 1.00 86.31 85 ALA A N 1
ATOM 584 C CA . ALA A 1 85 ? 27.257 4.068 -8.072 1.00 86.31 85 ALA A CA 1
ATOM 585 C C . ALA A 1 85 ? 28.269 2.947 -8.345 1.00 86.31 85 ALA A C 1
ATOM 587 O O . ALA A 1 85 ? 28.964 2.986 -9.361 1.00 86.31 85 ALA A O 1
ATOM 588 N N . LEU A 1 86 ? 28.315 1.922 -7.491 1.00 86.31 86 LEU A N 1
ATOM 589 C CA . LEU A 1 86 ? 29.179 0.753 -7.666 1.00 86.31 86 LEU A CA 1
ATOM 590 C C . LEU A 1 86 ? 28.736 -0.136 -8.835 1.00 86.31 86 LEU A C 1
ATOM 592 O O . LEU A 1 86 ? 29.589 -0.618 -9.579 1.00 86.31 86 LEU A O 1
ATOM 596 N N . VAL A 1 87 ? 27.426 -0.328 -9.022 1.00 85.56 87 VAL A N 1
ATOM 597 C CA . VAL A 1 87 ? 26.859 -1.152 -10.104 1.00 85.56 87 VAL A CA 1
ATOM 598 C C . VAL A 1 87 ? 27.064 -0.492 -11.467 1.00 85.56 87 VAL A C 1
ATOM 600 O O . VAL A 1 87 ? 27.567 -1.128 -12.391 1.00 85.56 87 VAL A O 1
ATOM 603 N N . PHE A 1 88 ? 26.706 0.788 -11.607 1.00 80.88 88 PHE A N 1
ATOM 604 C CA . PHE A 1 88 ? 26.736 1.478 -12.902 1.00 80.88 88 PHE A CA 1
ATOM 605 C C . PHE A 1 88 ? 28.069 2.164 -13.212 1.00 80.88 88 PHE A C 1
ATOM 607 O O . PHE A 1 88 ? 28.309 2.535 -14.365 1.00 80.88 88 PHE A O 1
ATOM 614 N N . ARG A 1 89 ? 28.930 2.354 -12.201 1.00 81.56 89 ARG A N 1
ATOM 615 C CA . ARG A 1 89 ? 30.295 2.912 -12.299 1.00 81.56 89 ARG A CA 1
ATOM 616 C C . ARG A 1 89 ? 30.402 4.238 -13.068 1.00 81.56 89 ARG A C 1
ATOM 618 O O . ARG A 1 89 ? 31.477 4.598 -13.540 1.00 81.56 89 ARG A O 1
ATOM 625 N N . SER A 1 90 ? 29.296 4.966 -13.221 1.00 81.19 90 SER A N 1
ATOM 626 C CA . SER A 1 90 ? 29.209 6.218 -13.973 1.00 81.19 90 SER A CA 1
ATOM 627 C C . SER A 1 90 ? 28.081 7.092 -13.425 1.00 81.19 90 SER A C 1
ATOM 629 O O . SER A 1 90 ? 26.982 6.602 -13.176 1.00 81.19 90 SER A O 1
ATOM 631 N N . ALA A 1 91 ? 28.329 8.398 -13.267 1.00 79.94 91 ALA A N 1
ATOM 632 C CA . ALA A 1 91 ? 27.329 9.339 -12.745 1.00 79.94 91 ALA A CA 1
ATOM 633 C C . ALA A 1 91 ? 26.057 9.366 -13.609 1.00 79.94 91 ALA A C 1
ATOM 635 O O . ALA A 1 91 ? 24.940 9.378 -13.099 1.00 79.94 91 ALA A O 1
ATOM 636 N N . ALA A 1 92 ? 26.227 9.286 -14.929 1.00 77.75 92 ALA A N 1
ATOM 637 C CA . ALA A 1 92 ? 25.120 9.270 -15.872 1.00 77.75 92 ALA A CA 1
ATOM 638 C C . ALA A 1 92 ? 24.319 7.950 -15.821 1.00 77.75 92 ALA A C 1
ATOM 640 O O . ALA A 1 92 ? 23.100 7.960 -15.973 1.00 77.75 92 ALA A O 1
ATOM 641 N N . GLY A 1 93 ? 24.986 6.825 -15.531 1.00 81.75 93 GLY A N 1
ATOM 642 C CA . GLY A 1 93 ? 24.338 5.530 -15.325 1.00 81.75 93 GLY A CA 1
ATOM 643 C C . GLY A 1 93 ? 23.563 5.424 -14.009 1.00 81.75 93 GLY A C 1
ATOM 644 O O . GLY A 1 93 ? 22.628 4.636 -13.940 1.00 81.75 93 GLY A O 1
ATOM 645 N N . VAL A 1 94 ? 23.903 6.232 -12.998 1.00 84.81 94 VAL A N 1
ATOM 646 C CA . VAL A 1 94 ? 23.138 6.356 -11.742 1.00 84.81 94 VAL A CA 1
ATOM 647 C C . VAL A 1 94 ? 21.953 7.307 -11.900 1.00 84.81 94 VAL A C 1
ATOM 649 O O . VAL A 1 94 ? 20.856 7.015 -11.429 1.00 84.81 94 VAL A O 1
ATOM 652 N N . LEU A 1 95 ? 22.155 8.440 -12.579 1.00 87.75 95 LEU A N 1
ATOM 653 C CA . LEU A 1 95 ? 21.124 9.468 -12.720 1.00 87.75 95 LEU A CA 1
ATOM 654 C C . LEU A 1 95 ? 19.969 9.020 -13.626 1.00 87.75 95 LEU A C 1
ATOM 656 O O . LEU A 1 95 ? 18.816 9.328 -13.345 1.00 87.75 95 LEU A O 1
ATOM 660 N N . ALA A 1 96 ? 20.252 8.267 -14.691 1.00 89.44 96 ALA A N 1
ATOM 661 C CA . ALA A 1 96 ? 19.234 7.819 -15.638 1.00 89.44 96 ALA A CA 1
ATOM 662 C C . ALA A 1 96 ? 18.102 6.966 -15.021 1.00 89.44 96 ALA A C 1
ATOM 664 O O . ALA A 1 96 ? 16.939 7.325 -15.224 1.00 89.44 96 ALA A O 1
ATOM 665 N N . PRO A 1 97 ? 18.364 5.889 -14.248 1.00 90.69 97 PRO A N 1
ATOM 666 C CA . PRO A 1 97 ? 17.296 5.134 -13.595 1.00 90.69 97 PRO A CA 1
ATOM 667 C C . PRO A 1 97 ? 16.578 5.960 -12.524 1.00 90.69 97 PRO A C 1
ATOM 669 O O . PRO A 1 97 ? 15.383 5.766 -12.329 1.00 90.69 97 PRO A O 1
ATOM 672 N N . LEU A 1 98 ? 17.255 6.914 -11.874 1.00 92.69 98 LEU A N 1
ATOM 673 C CA . LEU A 1 98 ? 16.625 7.811 -10.903 1.00 92.69 98 LEU A CA 1
ATOM 674 C C . LEU A 1 98 ? 15.640 8.780 -11.576 1.00 92.69 98 LEU A C 1
ATOM 676 O O . LEU A 1 98 ? 14.525 8.954 -11.091 1.00 92.69 98 LEU A O 1
ATOM 680 N N . LEU A 1 99 ? 16.016 9.364 -12.718 1.00 93.19 99 LEU A N 1
ATOM 681 C CA . LEU A 1 99 ? 15.127 10.209 -13.521 1.00 93.19 99 LEU A CA 1
ATOM 682 C C . LEU A 1 99 ? 13.946 9.410 -14.070 1.00 93.19 99 LEU A C 1
ATOM 684 O O . LEU A 1 99 ? 12.805 9.857 -13.975 1.00 93.19 99 LEU A O 1
ATOM 688 N N . LEU A 1 100 ? 14.204 8.210 -14.595 1.00 93.31 100 LEU A N 1
ATOM 689 C CA . LEU A 1 100 ? 13.155 7.321 -15.089 1.00 93.31 100 LEU A CA 1
ATOM 690 C C . LEU A 1 100 ? 12.175 6.941 -13.968 1.00 93.31 100 LEU A C 1
ATOM 692 O O . LEU A 1 100 ? 10.961 6.979 -14.178 1.00 93.31 100 LEU A O 1
ATOM 696 N N . ALA A 1 101 ? 12.687 6.631 -12.775 1.00 95.81 101 ALA A N 1
ATOM 697 C CA . ALA A 1 101 ? 11.879 6.368 -11.591 1.00 95.81 101 ALA A CA 1
ATOM 698 C C . ALA A 1 101 ? 11.068 7.598 -11.175 1.00 95.81 101 ALA A C 1
ATOM 700 O O . ALA A 1 101 ? 9.879 7.466 -10.904 1.00 95.81 101 ALA A O 1
ATOM 701 N N . GLY A 1 102 ? 11.673 8.788 -11.169 1.00 96.06 102 GLY A N 1
ATOM 702 C CA . GLY A 1 102 ? 11.007 10.044 -10.824 1.00 96.06 102 GLY A CA 1
ATOM 703 C C . GLY A 1 102 ? 9.845 10.364 -11.762 1.00 96.06 102 GLY A C 1
ATOM 704 O O . GLY A 1 102 ? 8.722 10.542 -11.297 1.00 96.06 102 GLY A O 1
ATOM 705 N N . VAL A 1 103 ? 10.080 10.344 -13.079 1.00 96.50 103 VAL A N 1
ATOM 706 C CA . VAL A 1 103 ? 9.027 10.582 -14.084 1.00 96.50 103 VAL A CA 1
ATOM 707 C C . VAL A 1 103 ? 7.916 9.539 -13.973 1.00 96.50 103 VAL A C 1
ATOM 709 O O . VAL A 1 103 ? 6.738 9.889 -13.990 1.00 96.50 103 VAL A O 1
ATOM 712 N N . THR A 1 104 ? 8.282 8.265 -13.804 1.00 96.94 104 THR A N 1
ATOM 713 C CA . THR A 1 104 ? 7.302 7.186 -13.631 1.00 96.94 104 THR A CA 1
ATOM 714 C C . THR A 1 104 ? 6.482 7.372 -12.358 1.00 96.94 104 THR A C 1
ATOM 716 O O . THR A 1 104 ? 5.271 7.189 -12.388 1.00 96.94 104 THR A O 1
ATOM 719 N N . SER A 1 105 ? 7.119 7.766 -11.254 1.00 96.75 105 SER A N 1
ATOM 720 C CA . SER A 1 105 ? 6.451 7.975 -9.966 1.00 96.75 105 SER A CA 1
ATOM 721 C C . SER A 1 105 ? 5.464 9.128 -10.037 1.00 96.75 105 SER A C 1
ATOM 723 O O . SER A 1 105 ? 4.315 8.960 -9.651 1.00 96.75 105 SER A O 1
ATOM 725 N N . VAL A 1 106 ? 5.889 10.277 -10.571 1.00 97.50 106 VAL A N 1
ATOM 726 C CA . VAL A 1 106 ? 5.023 11.454 -10.719 1.00 97.50 106 VAL A CA 1
ATOM 727 C C . VAL A 1 106 ? 3.854 11.137 -11.646 1.00 97.50 106 VAL A C 1
ATOM 729 O O . VAL A 1 106 ? 2.709 11.354 -11.267 1.00 97.50 106 VAL A O 1
ATOM 732 N N . GLY A 1 107 ? 4.111 10.555 -12.822 1.00 96.56 107 GLY A N 1
ATOM 733 C CA . GLY A 1 107 ? 3.039 10.206 -13.756 1.00 96.56 107 GLY A CA 1
ATOM 734 C C . GLY A 1 107 ? 2.066 9.170 -13.186 1.00 96.56 107 GLY A C 1
ATOM 735 O O . GLY A 1 107 ? 0.859 9.289 -13.384 1.00 96.56 107 GLY A O 1
ATOM 736 N N . ALA A 1 108 ? 2.564 8.182 -12.437 1.00 96.62 108 ALA A N 1
ATOM 737 C CA . ALA A 1 108 ? 1.713 7.193 -11.787 1.00 96.62 108 ALA A CA 1
ATOM 738 C C . ALA A 1 108 ? 0.883 7.805 -10.650 1.00 96.62 108 ALA A C 1
ATOM 740 O O . ALA A 1 108 ? -0.300 7.497 -10.554 1.00 96.62 108 ALA A O 1
ATOM 741 N N . LEU A 1 109 ? 1.460 8.685 -9.824 1.00 96.06 109 LEU A N 1
ATOM 742 C CA . LEU A 1 109 ? 0.728 9.371 -8.754 1.00 96.06 109 LEU A CA 1
ATOM 743 C C . LEU A 1 109 ? -0.353 10.302 -9.305 1.00 96.06 109 LEU A C 1
ATOM 745 O O . LEU A 1 109 ? -1.451 10.291 -8.771 1.00 96.06 109 LEU A O 1
ATOM 749 N N . VAL A 1 110 ? -0.092 11.017 -10.402 1.00 96.25 110 VAL A N 1
ATOM 750 C CA . VAL A 1 110 ? -1.111 11.835 -11.085 1.00 96.25 110 VAL A CA 1
ATOM 751 C C . VAL A 1 110 ? -2.260 10.967 -11.604 1.00 96.25 110 VAL A C 1
ATOM 753 O O . VAL A 1 110 ? -3.427 11.329 -11.473 1.00 96.25 110 VAL A O 1
ATOM 756 N N . LEU A 1 111 ? -1.958 9.794 -12.171 1.00 94.81 111 LEU A N 1
ATOM 757 C CA . LEU A 1 111 ? -3.000 8.875 -12.632 1.00 94.81 111 LEU A CA 1
ATOM 758 C C . LEU A 1 111 ? -3.808 8.297 -11.461 1.00 94.81 111 LEU A C 1
ATOM 760 O O . LEU A 1 111 ? -5.027 8.189 -11.547 1.00 94.81 111 LEU A O 1
ATOM 764 N N . VAL A 1 112 ? -3.136 7.945 -10.365 1.00 93.75 112 VAL A N 1
ATOM 765 C CA . VAL A 1 112 ? -3.782 7.501 -9.123 1.00 93.75 112 VAL A CA 1
ATOM 766 C C . VAL A 1 112 ? -4.666 8.607 -8.557 1.00 93.75 112 VAL A C 1
ATOM 768 O O . VAL A 1 112 ? -5.799 8.331 -8.195 1.00 93.75 112 VAL A O 1
ATOM 771 N N . GLU A 1 113 ? -4.191 9.848 -8.517 1.00 92.19 113 GLU A N 1
ATOM 772 C CA . GLU A 1 113 ? -4.951 11.007 -8.045 1.00 92.19 113 GLU A CA 1
ATOM 773 C C . GLU A 1 113 ? -6.213 11.231 -8.888 1.00 92.19 113 GLU A C 1
ATOM 775 O O . GLU A 1 113 ? -7.298 11.418 -8.341 1.00 92.19 113 GLU A O 1
ATOM 780 N N . ALA A 1 114 ? -6.117 11.096 -10.214 1.00 93.06 114 ALA A N 1
ATOM 781 C CA . ALA A 1 114 ? -7.287 11.152 -11.088 1.00 93.06 114 ALA A CA 1
ATOM 782 C C . ALA A 1 114 ? -8.324 10.062 -10.748 1.00 93.06 114 ALA A C 1
ATOM 784 O O . ALA A 1 114 ? -9.525 10.317 -10.793 1.00 93.06 114 ALA A O 1
ATOM 785 N N . VAL A 1 115 ? -7.877 8.859 -10.370 1.00 90.69 115 VAL A N 1
ATOM 786 C CA . VAL A 1 115 ? -8.759 7.766 -9.917 1.00 90.69 115 VAL A CA 1
ATOM 787 C C . VAL A 1 115 ? -9.286 8.009 -8.495 1.00 90.69 115 VAL A C 1
ATOM 789 O O . VAL A 1 115 ? -10.419 7.626 -8.187 1.00 90.69 115 VAL A O 1
ATOM 792 N N . ALA A 1 116 ? -8.511 8.687 -7.645 1.00 87.81 116 ALA A N 1
ATOM 793 C CA . ALA A 1 116 ? -8.903 9.055 -6.286 1.00 87.81 116 ALA A CA 1
ATOM 794 C C . ALA A 1 116 ? -10.107 10.008 -6.268 1.00 87.81 116 ALA A C 1
ATOM 796 O O . ALA A 1 116 ? -10.885 10.000 -5.322 1.00 87.81 116 ALA A O 1
ATOM 797 N N . GLY A 1 117 ? -10.315 10.775 -7.345 1.00 86.75 117 GLY A N 1
ATOM 798 C CA . GLY A 1 117 ? -11.516 11.597 -7.517 1.00 86.75 117 GLY A CA 1
ATOM 799 C C . GLY A 1 117 ? -12.824 10.797 -7.605 1.00 86.75 117 GLY A C 1
ATOM 800 O O . GLY A 1 117 ? -13.894 11.358 -7.389 1.00 86.75 117 GLY A O 1
ATOM 801 N N . PHE A 1 118 ? -12.756 9.496 -7.904 1.00 87.62 118 PHE A N 1
ATOM 802 C CA . PHE A 1 118 ? -13.929 8.625 -8.060 1.00 87.62 118 PHE A CA 1
ATOM 803 C C . PHE A 1 118 ? -13.998 7.502 -7.026 1.00 87.62 118 PHE A C 1
ATOM 805 O O . PHE A 1 118 ? -15.040 6.867 -6.872 1.00 87.62 118 PHE A O 1
ATOM 812 N N . THR A 1 119 ? -12.883 7.199 -6.364 1.00 86.50 119 THR A N 1
ATOM 813 C CA . THR A 1 119 ? -12.760 6.056 -5.459 1.00 86.50 119 THR A CA 1
ATOM 814 C C . THR A 1 119 ? -11.850 6.393 -4.293 1.00 86.50 119 THR A C 1
ATOM 816 O O . THR A 1 119 ? -10.881 7.127 -4.446 1.00 86.50 119 THR A O 1
ATOM 819 N N . GLU A 1 120 ? -12.117 5.811 -3.130 1.00 83.19 120 GLU A N 1
ATOM 820 C CA . GLU A 1 120 ? -11.205 5.932 -1.998 1.00 83.19 120 GLU A CA 1
ATOM 821 C C . GLU A 1 120 ? -9.914 5.153 -2.264 1.00 83.19 120 GLU A C 1
ATOM 823 O O . GLU A 1 120 ? -9.939 3.948 -2.542 1.00 83.19 120 GLU A O 1
ATOM 828 N N . ILE A 1 121 ? -8.778 5.847 -2.163 1.00 86.75 121 ILE A N 1
ATOM 829 C CA . ILE A 1 121 ? -7.449 5.267 -2.351 1.00 86.75 121 ILE A CA 1
ATOM 830 C C . ILE A 1 121 ? -6.688 5.275 -1.031 1.00 86.75 121 ILE A C 1
ATOM 832 O O . ILE A 1 121 ? -6.584 6.288 -0.343 1.00 86.75 121 ILE A O 1
ATOM 836 N N . SER A 1 122 ? -6.104 4.127 -0.692 1.00 86.56 122 SER A N 1
ATOM 837 C CA . SER A 1 122 ? -5.258 3.982 0.487 1.00 86.56 122 SER A CA 1
ATOM 838 C C . SER A 1 122 ? -3.986 4.825 0.376 1.00 86.56 122 SER A C 1
ATOM 840 O O . SER A 1 122 ? -3.248 4.743 -0.607 1.00 86.56 122 SER A O 1
ATOM 842 N N . PHE A 1 123 ? -3.658 5.538 1.452 1.00 83.06 123 PHE A N 1
ATOM 843 C CA . PHE A 1 123 ? -2.433 6.332 1.575 1.00 83.06 123 PHE A CA 1
ATOM 844 C C . PHE A 1 123 ? -1.136 5.537 1.322 1.00 83.06 123 PHE A C 1
ATOM 846 O O . PHE A 1 123 ? -0.139 6.098 0.870 1.00 83.06 123 PHE A O 1
ATOM 853 N N . VAL A 1 124 ? -1.147 4.212 1.528 1.00 85.62 124 VAL A N 1
ATOM 854 C CA . VAL A 1 124 ? 0.014 3.330 1.283 1.00 85.62 124 VAL A CA 1
ATOM 855 C C . VAL A 1 124 ? 0.538 3.436 -0.156 1.00 85.62 124 VAL A C 1
ATOM 857 O O . VAL A 1 124 ? 1.732 3.244 -0.401 1.00 85.62 124 VAL A O 1
ATOM 860 N N . VAL A 1 125 ? -0.322 3.807 -1.108 1.00 92.06 125 VAL A N 1
ATOM 861 C CA . VAL A 1 125 ? 0.039 4.006 -2.516 1.00 92.06 125 VAL A CA 1
ATOM 862 C C . VAL A 1 125 ? 1.155 5.042 -2.697 1.00 92.06 125 VAL A C 1
ATOM 864 O O . VAL A 1 125 ? 2.050 4.821 -3.516 1.00 92.06 125 VAL A O 1
ATOM 867 N N . VAL A 1 126 ? 1.174 6.106 -1.887 1.00 90.44 126 VAL A N 1
ATOM 868 C CA . VAL A 1 126 ? 2.198 7.167 -1.942 1.00 90.44 126 VAL A CA 1
ATOM 869 C C . VAL A 1 126 ? 3.601 6.611 -1.680 1.00 90.44 126 VAL A C 1
ATOM 871 O O . VAL A 1 126 ? 4.578 7.090 -2.253 1.00 90.44 126 VAL A O 1
ATOM 874 N N . TYR A 1 127 ? 3.713 5.562 -0.862 1.00 90.31 127 TYR A N 1
ATOM 875 C CA . TYR A 1 127 ? 4.987 4.902 -0.579 1.00 90.31 127 TYR A CA 1
ATOM 876 C C . TYR A 1 127 ? 5.312 3.784 -1.569 1.00 90.31 127 TYR A C 1
ATOM 878 O O . TYR A 1 127 ? 6.476 3.591 -1.921 1.00 90.31 127 TYR A O 1
ATOM 886 N N . LEU A 1 128 ? 4.300 3.049 -2.034 1.00 93.62 128 LEU A N 1
ATOM 887 C CA . LEU A 1 128 ? 4.505 1.897 -2.909 1.00 93.62 128 LEU A CA 1
ATOM 888 C C . LEU A 1 128 ? 4.909 2.305 -4.332 1.00 93.62 128 LEU A C 1
ATOM 890 O O . LEU A 1 128 ? 5.764 1.653 -4.941 1.00 93.62 128 LEU A O 1
ATOM 894 N N . VAL A 1 129 ? 4.317 3.382 -4.857 1.00 96.44 129 VAL A N 1
ATOM 895 C CA . VAL A 1 129 ? 4.556 3.851 -6.229 1.00 96.44 129 VAL A CA 1
ATOM 896 C C . VAL A 1 129 ? 6.034 4.187 -6.468 1.00 96.44 129 VAL A C 1
ATOM 898 O O . VAL A 1 129 ? 6.614 3.586 -7.376 1.00 96.44 129 VAL A O 1
ATOM 901 N N . PRO A 1 130 ? 6.698 5.034 -5.653 1.00 95.56 130 PRO A N 1
ATOM 902 C CA . PRO A 1 130 ? 8.107 5.362 -5.862 1.00 95.56 130 PRO A CA 1
ATOM 903 C C . PRO A 1 130 ? 9.043 4.159 -5.757 1.00 95.56 130 PRO A C 1
ATOM 905 O O . PRO A 1 130 ? 9.969 4.022 -6.556 1.00 95.56 130 PRO A O 1
ATOM 908 N N . VAL A 1 131 ? 8.792 3.258 -4.802 1.00 94.31 131 VAL A N 1
ATOM 909 C CA . VAL A 1 131 ? 9.611 2.050 -4.613 1.00 94.31 131 VAL A CA 1
ATOM 910 C C . VAL A 1 131 ? 9.509 1.139 -5.834 1.00 94.31 131 VAL A C 1
ATOM 912 O O . VAL A 1 131 ? 10.527 0.724 -6.390 1.00 94.31 131 VAL A O 1
ATOM 915 N N . THR A 1 132 ? 8.288 0.868 -6.294 1.00 94.62 132 THR A N 1
ATOM 916 C CA . THR A 1 132 ? 8.050 -0.003 -7.454 1.00 94.62 132 THR A CA 1
ATOM 917 C C . THR A 1 132 ? 8.618 0.614 -8.731 1.00 94.62 132 THR A C 1
ATOM 919 O O . THR A 1 132 ? 9.295 -0.067 -9.505 1.00 94.62 132 THR A O 1
ATOM 922 N N . ALA A 1 133 ? 8.405 1.918 -8.930 1.00 95.81 133 ALA A N 1
ATOM 923 C CA . ALA A 1 133 ? 8.951 2.660 -10.060 1.00 95.81 133 ALA A CA 1
ATOM 924 C C . ALA A 1 133 ? 10.485 2.604 -10.088 1.00 95.81 133 ALA A C 1
ATOM 926 O O . ALA A 1 133 ? 11.067 2.371 -11.147 1.00 95.81 133 ALA A O 1
ATOM 927 N N . LEU A 1 134 ? 11.143 2.749 -8.932 1.00 94.81 134 LEU A N 1
ATOM 928 C CA . LEU A 1 134 ? 12.598 2.672 -8.823 1.00 94.81 134 LEU A CA 1
ATOM 929 C C . LEU A 1 134 ? 13.134 1.285 -9.179 1.00 94.81 134 LEU A C 1
ATOM 931 O O . LEU A 1 134 ? 14.061 1.181 -9.982 1.00 94.81 134 LEU A O 1
ATOM 935 N N . VAL A 1 135 ? 12.537 0.219 -8.640 1.00 92.62 135 VAL A N 1
ATOM 936 C CA . VAL A 1 135 ? 12.956 -1.161 -8.937 1.00 92.62 135 VAL A CA 1
ATOM 937 C C . VAL A 1 135 ? 12.827 -1.460 -10.433 1.00 92.62 135 VAL A C 1
ATOM 939 O O . VAL A 1 135 ? 13.767 -1.973 -11.046 1.00 92.62 135 VAL A O 1
ATOM 942 N N . LEU A 1 136 ? 11.699 -1.091 -11.047 1.00 91.88 136 LEU A N 1
ATOM 943 C CA . LEU A 1 136 ? 11.482 -1.288 -12.480 1.00 91.88 136 LEU A CA 1
ATOM 944 C C . LEU A 1 136 ? 12.445 -0.455 -13.329 1.00 91.88 136 LEU A C 1
ATOM 946 O O . LEU A 1 136 ? 12.982 -0.963 -14.315 1.00 91.88 136 LEU A O 1
ATOM 950 N N . ALA A 1 137 ? 12.686 0.802 -12.952 1.00 91.88 137 ALA A N 1
ATOM 951 C CA . ALA A 1 137 ? 13.601 1.685 -13.663 1.00 91.88 137 ALA A CA 1
ATOM 952 C C . ALA A 1 137 ? 15.040 1.156 -13.632 1.00 91.88 137 ALA A C 1
ATOM 954 O O . ALA A 1 137 ? 15.688 1.084 -14.677 1.00 91.88 137 ALA A O 1
ATOM 955 N N . VAL A 1 138 ? 15.517 0.717 -12.462 1.00 90.75 138 VAL A N 1
ATOM 956 C CA . VAL A 1 138 ? 16.851 0.120 -12.299 1.00 90.75 138 VAL A CA 1
ATOM 957 C C . VAL A 1 138 ? 16.972 -1.163 -13.115 1.00 90.75 138 VAL A C 1
ATOM 959 O O . VAL A 1 138 ? 17.936 -1.314 -13.867 1.00 90.75 138 VAL A O 1
ATOM 962 N N . HIS A 1 139 ? 15.982 -2.060 -13.025 1.00 88.31 139 HIS A N 1
ATOM 963 C CA . HIS A 1 139 ? 15.993 -3.312 -13.780 1.00 88.31 139 HIS A CA 1
ATOM 964 C C . HIS A 1 139 ? 16.057 -3.060 -15.289 1.00 88.31 139 HIS A C 1
ATOM 966 O O . HIS A 1 139 ? 16.873 -3.659 -15.984 1.00 88.31 139 HIS A O 1
ATOM 972 N N . ARG A 1 140 ? 15.232 -2.144 -15.804 1.00 86.44 140 ARG A N 1
ATOM 973 C CA . ARG A 1 140 ? 15.184 -1.819 -17.237 1.00 86.44 140 ARG A CA 1
ATOM 974 C C . ARG A 1 140 ? 16.447 -1.130 -17.726 1.00 86.44 140 ARG A C 1
ATOM 976 O O . ARG A 1 140 ? 16.920 -1.440 -18.815 1.00 86.44 140 ARG A O 1
ATOM 983 N N . TRP A 1 141 ? 17.000 -0.219 -16.932 1.00 86.00 141 TRP A N 1
ATOM 984 C CA . TRP A 1 141 ? 18.224 0.486 -17.293 1.00 86.00 141 TRP A CA 1
ATOM 985 C C . TRP A 1 141 ? 19.428 -0.459 -17.383 1.00 86.00 141 TRP A C 1
ATOM 987 O O . TRP A 1 141 ? 20.250 -0.308 -18.289 1.00 86.00 141 TRP A O 1
ATOM 997 N N . ALA A 1 142 ? 19.487 -1.461 -16.499 1.00 85.00 142 ALA A N 1
ATOM 998 C CA . ALA A 1 142 ? 20.527 -2.487 -16.492 1.00 85.00 142 ALA A CA 1
ATOM 999 C C . ALA A 1 142 ? 20.480 -3.434 -17.706 1.00 85.00 142 ALA A C 1
ATOM 1001 O O . ALA A 1 142 ? 21.495 -4.052 -18.027 1.00 85.00 142 ALA A O 1
ATOM 1002 N N . GLN A 1 143 ? 19.339 -3.552 -18.396 1.00 82.06 143 GLN A N 1
ATOM 1003 C CA . GLN A 1 143 ? 19.237 -4.401 -19.584 1.00 82.06 143 GLN A CA 1
ATOM 1004 C C . GLN A 1 143 ? 20.031 -3.804 -20.757 1.00 82.06 143 GLN A C 1
ATOM 1006 O O . GLN A 1 143 ? 19.915 -2.600 -21.022 1.00 82.06 143 GLN A O 1
ATOM 1011 N N . PRO A 1 144 ? 20.803 -4.614 -21.502 1.00 74.00 144 PRO A N 1
ATOM 1012 C CA . PRO A 1 144 ? 21.570 -4.131 -22.642 1.00 74.00 144 PRO A CA 1
ATOM 1013 C C . PRO A 1 144 ? 20.656 -3.530 -23.726 1.00 74.00 144 PRO A C 1
ATOM 1015 O O . PRO A 1 144 ? 19.497 -3.934 -23.862 1.00 74.00 144 PRO A O 1
ATOM 1018 N N . PRO A 1 145 ? 21.149 -2.556 -24.514 1.00 69.56 145 PRO A N 1
ATOM 1019 C CA . PRO A 1 145 ? 20.417 -2.062 -25.671 1.00 69.56 145 PRO A CA 1
ATOM 1020 C C . PRO A 1 145 ? 20.225 -3.208 -26.672 1.00 69.56 145 PRO A C 1
ATOM 1022 O O . PRO A 1 145 ? 21.185 -3.844 -27.098 1.00 69.56 145 PRO A O 1
ATOM 1025 N N . GLY A 1 146 ? 18.978 -3.479 -27.037 1.00 66.44 146 GLY A N 1
ATOM 1026 C CA . GLY A 1 146 ? 18.619 -4.531 -27.981 1.00 66.44 146 GLY A CA 1
ATOM 1027 C C . GLY A 1 146 ? 17.244 -4.270 -28.594 1.00 66.44 146 GLY A C 1
ATOM 1028 O O . GLY A 1 146 ? 16.566 -3.330 -28.169 1.00 66.44 146 GLY A O 1
ATOM 1029 N N . PRO A 1 147 ? 16.818 -5.076 -29.585 1.00 57.53 147 PRO A N 1
ATOM 1030 C CA . PRO A 1 147 ? 15.497 -4.979 -30.208 1.00 57.53 147 PRO A CA 1
ATOM 1031 C C . PRO A 1 147 ? 14.417 -5.419 -29.205 1.00 57.53 147 PRO A C 1
ATOM 1033 O O . PRO A 1 147 ? 13.920 -6.540 -29.238 1.00 57.53 147 PRO A O 1
ATOM 1036 N N . GLY A 1 148 ? 14.124 -4.544 -28.242 1.00 61.00 148 GLY A N 1
ATOM 1037 C CA . GLY A 1 148 ? 13.439 -4.881 -26.995 1.00 61.00 148 GLY A CA 1
ATOM 1038 C C . GLY A 1 148 ? 12.132 -4.130 -26.757 1.00 61.00 148 GLY A C 1
ATOM 1039 O O . GLY A 1 148 ? 11.543 -4.275 -25.689 1.00 61.00 148 GLY A O 1
ATOM 1040 N N . GLU A 1 149 ? 11.654 -3.343 -27.723 1.00 70.44 149 GLU A N 1
ATOM 1041 C CA . GLU A 1 149 ? 10.400 -2.590 -27.579 1.00 70.44 149 GLU A CA 1
ATOM 1042 C C . GLU A 1 149 ? 9.209 -3.535 -27.395 1.00 70.44 149 GLU A C 1
ATOM 1044 O O . GLU A 1 149 ? 8.440 -3.392 -26.447 1.00 70.44 149 GLU A O 1
ATOM 1049 N N . ARG A 1 150 ? 9.113 -4.585 -28.224 1.00 77.44 150 ARG A N 1
ATOM 1050 C CA . ARG A 1 150 ? 8.047 -5.594 -28.107 1.00 77.44 150 ARG A CA 1
ATOM 1051 C C . ARG A 1 150 ? 8.111 -6.339 -26.776 1.00 77.44 150 ARG A C 1
ATOM 1053 O O . ARG A 1 150 ? 7.085 -6.509 -26.130 1.00 77.44 150 ARG A O 1
ATOM 1060 N N . SER A 1 151 ? 9.301 -6.738 -26.326 1.00 81.94 151 SER A N 1
ATOM 1061 C CA . SER A 1 151 ? 9.458 -7.404 -25.026 1.00 81.94 151 SER A CA 1
ATOM 1062 C C . SER A 1 151 ? 9.137 -6.478 -23.852 1.00 81.94 151 SER A C 1
ATOM 1064 O O . SER A 1 151 ? 8.563 -6.933 -22.868 1.00 81.94 151 SER A O 1
ATOM 1066 N N . ALA A 1 152 ? 9.457 -5.183 -23.953 1.00 81.56 152 ALA A N 1
ATOM 1067 C CA . ALA A 1 152 ? 9.138 -4.201 -22.920 1.00 81.56 152 ALA A CA 1
ATOM 1068 C C . ALA A 1 152 ? 7.626 -3.961 -22.814 1.00 81.56 152 ALA A C 1
ATOM 1070 O O . ALA A 1 152 ? 7.097 -3.898 -21.703 1.00 81.56 152 ALA A O 1
ATOM 1071 N N . VAL A 1 153 ? 6.929 -3.888 -23.954 1.00 86.00 153 VAL A N 1
ATOM 1072 C CA . VAL A 1 153 ? 5.463 -3.789 -24.001 1.00 86.00 153 VAL A CA 1
ATOM 1073 C C . VAL A 1 153 ? 4.819 -5.051 -23.435 1.00 86.00 153 VAL A C 1
ATOM 1075 O O . VAL A 1 153 ? 3.944 -4.942 -22.585 1.00 86.00 153 VAL A O 1
ATOM 1078 N N . VAL A 1 154 ? 5.277 -6.244 -23.828 1.00 87.88 154 VAL A N 1
ATOM 1079 C CA . VAL A 1 154 ? 4.729 -7.517 -23.323 1.00 87.88 154 VAL A CA 1
ATOM 1080 C C . VAL A 1 154 ? 4.951 -7.664 -21.817 1.00 87.88 154 VAL A C 1
ATOM 1082 O O . VAL A 1 154 ? 4.012 -7.987 -21.094 1.00 87.88 154 VAL A O 1
ATOM 1085 N N . ALA A 1 155 ? 6.157 -7.379 -21.319 1.00 85.94 155 ALA A N 1
ATOM 1086 C CA . ALA A 1 155 ? 6.447 -7.430 -19.886 1.00 85.94 155 ALA A CA 1
ATOM 1087 C C . ALA A 1 155 ? 5.612 -6.410 -19.100 1.00 85.94 155 ALA A C 1
ATOM 1089 O O . ALA A 1 155 ? 5.113 -6.710 -18.018 1.00 85.94 155 ALA A O 1
ATOM 1090 N N . GLY A 1 156 ? 5.429 -5.210 -19.654 1.00 87.75 156 GLY A N 1
ATOM 1091 C CA . GLY A 1 156 ? 4.582 -4.201 -19.039 1.00 87.75 156 GLY A CA 1
ATOM 1092 C C . GLY A 1 156 ? 3.103 -4.542 -19.038 1.00 87.75 156 GLY A C 1
ATOM 1093 O O . GLY A 1 156 ? 2.446 -4.333 -18.026 1.00 87.75 156 GLY A O 1
ATOM 1094 N N . ALA A 1 157 ? 2.598 -5.113 -20.130 1.00 89.50 157 ALA A N 1
ATOM 1095 C CA . ALA A 1 157 ? 1.229 -5.598 -20.221 1.00 89.50 157 ALA A CA 1
ATOM 1096 C C . ALA A 1 157 ? 0.980 -6.747 -19.235 1.00 89.50 157 ALA A C 1
ATOM 1098 O O . ALA A 1 157 ? -0.042 -6.751 -18.558 1.00 89.50 157 ALA A O 1
ATOM 1099 N N . ALA A 1 158 ? 1.929 -7.679 -19.093 1.00 91.00 158 ALA A N 1
ATOM 1100 C CA . ALA A 1 158 ? 1.838 -8.766 -18.120 1.00 91.00 158 ALA A CA 1
ATOM 1101 C C . ALA A 1 158 ? 1.814 -8.244 -16.673 1.00 91.00 158 ALA A C 1
ATOM 1103 O O . ALA A 1 158 ? 0.971 -8.661 -15.880 1.00 91.00 158 ALA A O 1
ATOM 1104 N N . GLY A 1 159 ? 2.696 -7.296 -16.338 1.00 90.19 159 GLY A N 1
ATOM 1105 C CA . GLY A 1 159 ? 2.712 -6.655 -15.023 1.00 90.19 159 GLY A CA 1
ATOM 1106 C C . GLY A 1 159 ? 1.433 -5.866 -14.731 1.00 90.19 159 GLY A C 1
ATOM 1107 O O . GLY A 1 159 ? 0.847 -6.010 -13.660 1.00 90.19 159 GLY A O 1
ATOM 1108 N N . ALA A 1 160 ? 0.947 -5.102 -15.713 1.00 91.69 160 ALA A N 1
ATOM 1109 C CA . ALA A 1 160 ? -0.322 -4.390 -15.622 1.00 91.69 160 ALA A CA 1
ATOM 1110 C C . ALA A 1 160 ? -1.495 -5.362 -15.416 1.00 91.69 160 ALA A C 1
ATOM 1112 O O . ALA A 1 160 ? -2.293 -5.165 -14.507 1.00 91.69 160 ALA A O 1
ATOM 1113 N N . ALA A 1 161 ? -1.569 -6.451 -16.185 1.00 92.25 161 ALA A N 1
ATOM 1114 C CA . ALA A 1 161 ? -2.611 -7.464 -16.033 1.00 92.25 161 ALA A CA 1
ATOM 1115 C C . ALA A 1 161 ? -2.595 -8.109 -14.637 1.00 92.25 161 ALA A C 1
ATOM 1117 O O . ALA A 1 161 ? -3.650 -8.275 -14.028 1.00 92.25 161 ALA A O 1
ATOM 1118 N N . ALA A 1 162 ? -1.414 -8.409 -14.088 1.00 91.94 162 ALA A N 1
ATOM 1119 C CA . ALA A 1 162 ? -1.290 -8.934 -12.729 1.00 91.94 162 ALA A CA 1
ATOM 1120 C C . ALA A 1 162 ? -1.815 -7.939 -11.675 1.00 91.94 162 ALA A C 1
ATOM 1122 O O . ALA A 1 162 ? -2.555 -8.321 -10.769 1.00 91.94 162 ALA A O 1
ATOM 1123 N N . CYS A 1 163 ? -1.490 -6.651 -11.816 1.00 91.94 163 CYS A N 1
ATOM 1124 C CA . CYS A 1 163 ? -2.006 -5.607 -10.931 1.00 91.94 163 CYS A CA 1
ATOM 1125 C C . CYS A 1 163 ? -3.511 -5.352 -11.128 1.00 91.94 163 CYS A C 1
ATOM 1127 O O . CYS A 1 163 ? -4.200 -5.043 -10.157 1.00 91.94 163 CYS A O 1
ATOM 1129 N N . ALA A 1 164 ? -4.042 -5.541 -12.341 1.00 90.88 164 ALA A N 1
ATOM 1130 C CA . ALA A 1 164 ? -5.472 -5.426 -12.618 1.00 90.88 164 ALA A CA 1
ATOM 1131 C C . ALA A 1 164 ? -6.285 -6.430 -11.808 1.00 90.88 164 ALA A C 1
ATOM 1133 O O . ALA A 1 164 ? -7.288 -6.050 -11.218 1.00 90.88 164 ALA A O 1
ATOM 1134 N N . VAL A 1 165 ? -5.828 -7.682 -11.705 1.00 92.38 165 VAL A N 1
ATOM 1135 C CA . VAL A 1 165 ? -6.505 -8.699 -10.885 1.00 92.38 165 VAL A CA 1
ATOM 1136 C C . VAL A 1 165 ? -6.633 -8.233 -9.434 1.00 92.38 165 VAL A C 1
ATOM 1138 O O . VAL A 1 165 ? -7.688 -8.387 -8.825 1.00 92.38 165 VAL A O 1
ATOM 1141 N N . LEU A 1 166 ? -5.592 -7.598 -8.893 1.00 91.75 166 LEU A N 1
ATOM 1142 C CA . LEU A 1 166 ? -5.622 -7.055 -7.538 1.00 91.75 166 LEU A CA 1
ATOM 1143 C C . LEU A 1 166 ? -6.589 -5.862 -7.403 1.00 91.75 166 LEU A C 1
ATOM 1145 O O . LEU A 1 166 ? -7.228 -5.700 -6.366 1.00 91.75 166 LEU A O 1
ATOM 1149 N N . ALA A 1 167 ? -6.759 -5.074 -8.468 1.00 88.88 167 ALA A N 1
ATOM 1150 C CA . ALA A 1 167 ? -7.723 -3.975 -8.529 1.00 88.88 167 ALA A CA 1
ATOM 1151 C C . ALA A 1 167 ? -9.193 -4.444 -8.547 1.00 88.88 167 ALA A C 1
ATOM 1153 O O . ALA A 1 167 ? -10.086 -3.636 -8.324 1.00 88.88 167 ALA A O 1
ATOM 1154 N N . LEU A 1 168 ? -9.472 -5.733 -8.776 1.00 90.69 168 LEU A N 1
ATOM 1155 C CA . LEU A 1 168 ? -10.831 -6.280 -8.668 1.00 90.69 168 LEU A CA 1
ATOM 1156 C C . LEU A 1 168 ? -11.208 -6.667 -7.230 1.00 90.69 168 LEU A C 1
ATOM 1158 O O . LEU A 1 168 ? -12.367 -6.992 -6.970 1.00 90.69 168 LEU A O 1
ATOM 1162 N N . PHE A 1 169 ? -10.263 -6.652 -6.285 1.00 89.31 169 PHE A N 1
ATOM 1163 C CA . PHE A 1 169 ? -10.562 -7.072 -4.921 1.00 89.31 169 PHE A CA 1
ATOM 1164 C C . PHE A 1 169 ? -11.542 -6.107 -4.225 1.00 89.31 169 PHE A C 1
ATOM 1166 O O . PHE A 1 169 ? -11.430 -4.880 -4.352 1.00 89.31 169 PHE A O 1
ATOM 1173 N N . PRO A 1 170 ? -12.484 -6.643 -3.423 1.00 84.62 170 PRO A N 1
ATOM 1174 C CA . PRO A 1 170 ? -13.446 -5.825 -2.692 1.00 84.62 170 PRO A CA 1
ATOM 1175 C C . PRO A 1 170 ? -12.779 -5.024 -1.570 1.00 84.62 170 PRO A C 1
ATOM 1177 O O . PRO A 1 170 ? -13.253 -3.942 -1.242 1.00 84.62 170 PRO A O 1
ATOM 1180 N N . ALA A 1 171 ? -11.653 -5.492 -1.024 1.00 85.62 171 ALA A N 1
ATOM 1181 C CA . ALA A 1 171 ? -10.912 -4.758 -0.005 1.00 85.62 171 ALA A CA 1
ATOM 1182 C C . ALA A 1 171 ? -10.297 -3.465 -0.593 1.00 85.62 171 ALA A C 1
ATOM 1184 O O . ALA A 1 171 ? -9.497 -3.559 -1.531 1.00 85.62 171 ALA A O 1
ATOM 1185 N N . PRO A 1 172 ? -10.596 -2.271 -0.040 1.00 83.88 172 PRO A N 1
ATOM 1186 C CA . PRO A 1 172 ? -10.148 -0.988 -0.596 1.00 83.88 172 PRO A CA 1
ATOM 1187 C C . PRO A 1 172 ? -8.621 -0.863 -0.617 1.00 83.88 172 PRO A C 1
ATOM 1189 O O . PRO A 1 172 ? -8.047 -0.330 -1.566 1.00 83.88 172 PRO A O 1
ATOM 1192 N N . PHE A 1 173 ? -7.948 -1.437 0.384 1.00 84.06 173 PHE A N 1
ATOM 1193 C CA . PHE A 1 173 ? -6.490 -1.510 0.442 1.00 84.06 173 PHE A CA 1
ATOM 1194 C C . PHE A 1 173 ? -5.898 -2.257 -0.763 1.00 84.06 173 PHE A C 1
ATOM 1196 O O . PHE A 1 173 ? -5.081 -1.700 -1.493 1.00 84.06 173 PHE A O 1
ATOM 1203 N N . LEU A 1 174 ? -6.344 -3.494 -1.012 1.00 90.19 174 LEU A N 1
ATOM 1204 C CA . LEU A 1 174 ? -5.842 -4.306 -2.127 1.00 90.19 174 LEU A CA 1
ATOM 1205 C C . LEU A 1 174 ? -6.173 -3.655 -3.469 1.00 90.19 174 LEU A C 1
ATOM 1207 O O . LEU A 1 174 ? -5.307 -3.544 -4.335 1.00 90.19 174 LEU A O 1
ATOM 1211 N N . ARG A 1 175 ? -7.395 -3.134 -3.600 1.00 92.06 175 ARG A N 1
ATOM 1212 C CA . ARG A 1 175 ? -7.835 -2.400 -4.784 1.00 92.06 175 ARG A CA 1
ATOM 1213 C C . ARG A 1 175 ? -6.900 -1.239 -5.118 1.00 92.06 175 ARG A C 1
ATOM 1215 O O . ARG A 1 175 ? -6.439 -1.128 -6.251 1.00 92.06 175 ARG A O 1
ATOM 1222 N N . SER A 1 176 ? -6.569 -0.428 -4.113 1.00 92.25 176 SER A N 1
ATOM 1223 C CA . SER A 1 176 ? -5.653 0.712 -4.234 1.00 92.25 176 SER A CA 1
ATOM 1224 C C . SER A 1 176 ? -4.259 0.281 -4.687 1.00 92.25 176 SER A C 1
ATOM 1226 O O . SER A 1 176 ? -3.672 0.908 -5.565 1.00 92.25 176 SER A O 1
ATOM 1228 N N . VAL A 1 177 ? -3.739 -0.821 -4.134 1.00 93.81 177 VAL A N 1
ATOM 1229 C CA . VAL A 1 177 ? -2.448 -1.402 -4.539 1.00 93.81 177 VAL A CA 1
ATOM 1230 C C . VAL A 1 177 ? -2.485 -1.870 -5.999 1.00 93.81 177 VAL A C 1
ATOM 1232 O O . VAL A 1 177 ? -1.527 -1.645 -6.739 1.00 93.81 177 VAL A O 1
ATOM 1235 N N . GLY A 1 178 ? -3.593 -2.470 -6.440 1.00 94.06 178 GLY A N 1
ATOM 1236 C CA . GLY A 1 178 ? -3.797 -2.870 -7.832 1.00 94.06 178 GLY A CA 1
ATOM 1237 C C . GLY A 1 178 ? -3.819 -1.683 -8.798 1.00 94.06 178 GLY A C 1
ATOM 1238 O O . GLY A 1 178 ? -3.094 -1.690 -9.793 1.00 94.06 178 GLY A O 1
ATOM 1239 N N . VAL A 1 179 ? -4.582 -0.633 -8.476 1.00 94.25 179 VAL A N 1
ATOM 1240 C CA . VAL A 1 179 ? -4.646 0.616 -9.261 1.00 94.25 179 VAL A CA 1
ATOM 1241 C C . VAL A 1 179 ? -3.276 1.297 -9.331 1.00 94.25 179 VAL A C 1
ATOM 1243 O O . VAL A 1 179 ? -2.826 1.685 -10.409 1.00 94.25 179 VAL A O 1
ATOM 1246 N N . ALA A 1 180 ? -2.569 1.381 -8.204 1.00 94.62 180 ALA A N 1
ATOM 1247 C CA . ALA A 1 180 ? -1.220 1.932 -8.143 1.00 94.62 180 ALA A CA 1
ATOM 1248 C C . ALA A 1 180 ? -0.229 1.145 -9.008 1.00 94.62 180 ALA A C 1
ATOM 1250 O O . ALA A 1 180 ? 0.531 1.726 -9.782 1.00 94.62 180 ALA A O 1
ATOM 1251 N N . GLY A 1 181 ? -0.251 -0.187 -8.910 1.00 94.56 181 GLY A N 1
ATOM 1252 C CA . GLY A 1 181 ? 0.597 -1.057 -9.718 1.00 94.56 181 GLY A CA 1
ATOM 1253 C C . GLY A 1 181 ? 0.308 -0.916 -11.212 1.00 94.56 181 GLY A C 1
ATOM 1254 O O . GLY A 1 181 ? 1.237 -0.783 -12.008 1.00 94.56 181 GLY A O 1
ATOM 1255 N N . LEU A 1 182 ? -0.971 -0.857 -11.593 1.00 95.44 182 LEU A N 1
ATOM 1256 C CA . LEU A 1 182 ? -1.405 -0.578 -12.963 1.00 95.44 182 LEU A CA 1
ATOM 1257 C C . LEU A 1 182 ? -0.842 0.748 -13.486 1.00 95.44 182 LEU A C 1
ATOM 1259 O O . LEU A 1 182 ? -0.273 0.789 -14.582 1.00 95.44 182 LEU A O 1
ATOM 1263 N N . ALA A 1 183 ? -0.949 1.815 -12.694 1.00 95.69 183 ALA A N 1
ATOM 1264 C CA . ALA A 1 183 ? -0.408 3.124 -13.037 1.00 95.69 183 ALA A CA 1
ATOM 1265 C C . ALA A 1 183 ? 1.117 3.078 -13.220 1.00 95.69 183 ALA A C 1
ATOM 1267 O O . ALA A 1 183 ? 1.647 3.576 -14.211 1.00 95.69 183 ALA A O 1
ATOM 1268 N N . VAL A 1 184 ? 1.835 2.399 -12.323 1.00 96.44 184 VAL A N 1
ATOM 1269 C CA . VAL A 1 184 ? 3.295 2.256 -12.414 1.00 96.44 184 VAL A CA 1
ATOM 1270 C C . VAL A 1 184 ? 3.718 1.456 -13.647 1.00 96.44 184 VAL A C 1
ATOM 1272 O O . VAL A 1 184 ? 4.660 1.850 -14.334 1.00 96.44 184 VAL A O 1
ATOM 1275 N N . TRP A 1 185 ? 3.045 0.351 -13.974 1.00 95.62 185 TRP A N 1
ATOM 1276 C CA . TRP A 1 185 ? 3.400 -0.465 -15.140 1.00 95.62 185 TRP A CA 1
ATOM 1277 C C . TRP A 1 185 ? 3.111 0.242 -16.469 1.00 95.62 185 TRP A C 1
ATOM 1279 O O . TRP A 1 185 ? 3.932 0.169 -17.391 1.00 95.62 185 TRP A O 1
ATOM 1289 N N . THR A 1 186 ? 1.991 0.960 -16.566 1.00 94.25 186 THR A N 1
ATOM 1290 C CA . THR A 1 186 ? 1.591 1.713 -17.769 1.00 94.25 186 THR A CA 1
ATOM 1291 C C . THR A 1 186 ? 2.464 2.948 -17.986 1.00 94.25 186 THR A C 1
ATOM 1293 O O . THR A 1 186 ? 3.087 3.094 -19.037 1.00 94.25 186 THR A O 1
ATOM 1296 N N . VAL A 1 187 ? 2.615 3.798 -16.970 1.00 95.94 187 VAL A N 1
ATOM 1297 C CA . VAL A 1 187 ? 3.483 4.980 -17.056 1.00 95.94 187 VAL A CA 1
ATOM 1298 C C . VAL A 1 187 ? 4.939 4.553 -17.195 1.00 95.94 187 VAL A C 1
ATOM 1300 O O . VAL A 1 187 ? 5.668 5.095 -18.020 1.00 95.94 187 VAL A O 1
ATOM 1303 N N . GLY A 1 188 ? 5.363 3.525 -16.461 1.00 93.19 188 GLY A N 1
ATOM 1304 C CA . GLY A 1 188 ? 6.724 3.014 -16.528 1.00 93.19 188 GLY A CA 1
ATOM 1305 C C . GLY A 1 188 ? 7.066 2.474 -17.910 1.00 93.19 188 GLY A C 1
ATOM 1306 O O . GLY A 1 188 ? 8.172 2.701 -18.394 1.00 93.19 188 GLY A O 1
ATOM 1307 N N . THR A 1 189 ? 6.161 1.746 -18.581 1.00 92.06 189 THR A N 1
ATOM 1308 C CA . THR A 1 189 ? 6.363 1.319 -19.984 1.00 92.06 189 THR A CA 1
ATOM 1309 C C . THR A 1 189 ? 6.446 2.485 -20.945 1.00 92.06 189 THR A C 1
ATOM 1311 O O . THR A 1 189 ? 7.403 2.531 -21.716 1.00 92.06 189 THR A O 1
ATOM 1314 N N . ALA A 1 190 ? 5.523 3.442 -20.863 1.00 92.06 190 ALA A N 1
ATOM 1315 C CA . ALA A 1 190 ? 5.573 4.640 -21.693 1.00 92.06 190 ALA A CA 1
ATOM 1316 C C . ALA A 1 190 ? 6.888 5.413 -21.488 1.00 92.06 190 ALA A C 1
ATOM 1318 O O . ALA A 1 190 ? 7.580 5.732 -22.455 1.00 92.06 190 ALA A O 1
ATOM 1319 N N . ALA A 1 191 ? 7.287 5.634 -20.233 1.00 91.88 191 ALA A N 1
ATOM 1320 C CA . ALA A 1 191 ? 8.537 6.294 -19.879 1.00 91.88 191 ALA A CA 1
ATOM 1321 C C . ALA A 1 191 ? 9.754 5.497 -20.369 1.00 91.88 191 ALA A C 1
ATOM 1323 O O . ALA A 1 191 ? 10.699 6.067 -20.901 1.00 91.88 191 ALA A O 1
ATOM 1324 N N . ALA A 1 192 ? 9.734 4.167 -20.271 1.00 88.56 192 ALA A N 1
ATOM 1325 C CA . ALA A 1 192 ? 10.836 3.357 -20.772 1.00 88.56 192 ALA A CA 1
ATOM 1326 C C . ALA A 1 192 ? 10.979 3.433 -22.298 1.00 88.56 192 ALA A C 1
ATOM 1328 O O . ALA A 1 192 ? 12.105 3.505 -22.780 1.00 88.56 192 ALA A O 1
ATOM 1329 N N . LEU A 1 193 ? 9.878 3.446 -23.050 1.00 88.88 193 LEU A N 1
ATOM 1330 C CA . LEU A 1 193 ? 9.917 3.546 -24.513 1.00 88.88 193 LEU A CA 1
ATOM 1331 C C . LEU A 1 193 ? 10.327 4.943 -25.000 1.00 88.88 193 LEU A C 1
ATOM 1333 O O . LEU A 1 193 ? 10.950 5.061 -26.048 1.00 88.88 193 LEU A O 1
ATOM 1337 N N . THR A 1 194 ? 10.019 5.994 -24.238 1.00 89.75 194 THR A N 1
ATOM 1338 C CA . THR A 1 194 ? 10.259 7.391 -24.644 1.00 89.75 194 THR A CA 1
ATOM 1339 C C . THR A 1 194 ? 11.547 7.972 -24.063 1.00 89.75 194 THR A C 1
ATOM 1341 O O . THR A 1 194 ? 12.383 8.488 -24.800 1.00 89.75 194 THR A O 1
ATOM 1344 N N . LEU A 1 195 ? 11.756 7.863 -22.748 1.00 87.56 195 LEU A N 1
ATOM 1345 C CA . LEU A 1 195 ? 12.899 8.463 -22.057 1.00 87.56 195 LEU A CA 1
ATOM 1346 C C . LEU A 1 195 ? 14.160 7.616 -22.143 1.00 87.56 195 LEU A C 1
ATO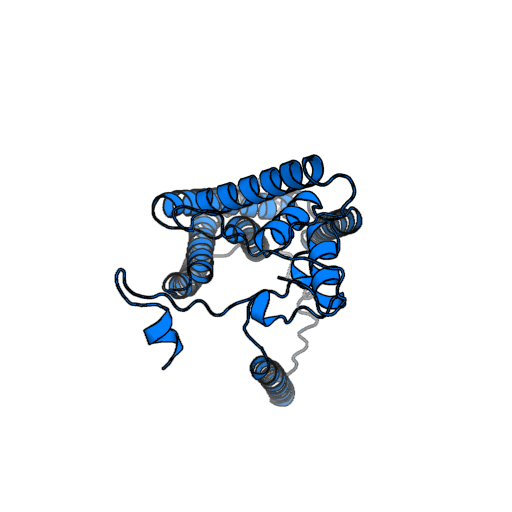M 1348 O O . LEU A 1 195 ? 15.243 8.184 -22.239 1.00 87.56 195 LEU A O 1
ATOM 1352 N N . THR A 1 196 ? 14.069 6.283 -22.118 1.00 87.12 196 THR A N 1
ATOM 1353 C CA . THR A 1 196 ? 15.275 5.435 -22.178 1.00 87.12 196 THR A CA 1
ATOM 1354 C C . THR A 1 196 ? 16.122 5.681 -23.428 1.00 87.12 196 THR A C 1
ATOM 1356 O O . THR A 1 196 ? 17.333 5.840 -23.258 1.00 87.12 196 THR A O 1
ATOM 1359 N N . PRO A 1 197 ? 15.573 5.737 -24.665 1.00 85.19 197 PRO A N 1
ATOM 1360 C CA . PRO A 1 197 ? 16.400 6.021 -25.840 1.00 85.19 197 PRO A CA 1
ATOM 1361 C C . PRO A 1 197 ? 17.038 7.416 -25.771 1.00 85.19 197 PRO A C 1
ATOM 1363 O O . PRO A 1 197 ? 18.223 7.557 -26.070 1.00 85.19 197 PRO A O 1
ATOM 1366 N N . VAL A 1 198 ? 16.303 8.424 -25.288 1.00 86.62 198 VAL A N 1
ATOM 1367 C CA . VAL A 1 198 ? 16.806 9.797 -25.114 1.00 86.62 198 VAL A CA 1
ATOM 1368 C C . VAL A 1 198 ? 17.935 9.842 -24.078 1.00 86.62 198 VAL A C 1
ATOM 1370 O O . VAL A 1 198 ? 19.030 10.318 -24.368 1.00 86.62 198 VAL A O 1
ATOM 1373 N N . LEU A 1 199 ? 17.728 9.262 -22.895 1.00 85.12 199 LEU A N 1
ATOM 1374 C CA . LEU A 1 199 ? 18.735 9.161 -21.833 1.00 85.12 199 LEU A CA 1
ATOM 1375 C C . LEU A 1 199 ? 19.980 8.410 -22.310 1.00 85.12 199 LEU A C 1
ATOM 1377 O O . LEU A 1 199 ? 21.104 8.819 -22.016 1.00 85.12 199 LEU A O 1
ATOM 1381 N N . ARG A 1 200 ? 19.809 7.334 -23.086 1.00 83.19 200 ARG A N 1
ATOM 1382 C CA . ARG A 1 200 ? 20.938 6.606 -23.675 1.00 83.19 200 ARG A CA 1
ATOM 1383 C C . ARG A 1 200 ? 21.698 7.457 -24.678 1.00 83.19 200 ARG A C 1
ATOM 1385 O O . ARG A 1 200 ? 22.910 7.542 -24.540 1.00 83.19 200 ARG A O 1
ATOM 1392 N N . SER A 1 201 ? 21.026 8.176 -25.578 1.00 83.25 201 SER A N 1
ATOM 1393 C CA . SER A 1 201 ? 21.714 9.073 -26.523 1.00 83.25 201 SER A CA 1
ATOM 1394 C C . SER A 1 201 ? 22.549 10.167 -25.841 1.00 83.25 201 SER A C 1
ATOM 1396 O O . SER A 1 201 ? 23.595 10.546 -26.358 1.00 83.25 201 SER A O 1
ATOM 1398 N N . LEU A 1 202 ? 22.135 10.629 -24.656 1.00 78.38 202 LEU A N 1
ATOM 1399 C CA . LEU A 1 202 ? 22.860 11.639 -23.876 1.00 78.38 202 LEU A CA 1
ATOM 1400 C C . LEU A 1 202 ? 24.029 11.049 -23.074 1.00 78.38 202 LEU A C 1
ATOM 1402 O O . LEU A 1 202 ? 25.020 11.731 -22.814 1.00 78.38 202 LEU A O 1
ATOM 1406 N N . THR A 1 203 ? 23.918 9.785 -22.661 1.00 72.19 203 THR A N 1
ATOM 1407 C CA . THR A 1 203 ? 24.927 9.102 -21.837 1.00 72.19 203 THR A CA 1
ATOM 1408 C C . THR A 1 203 ? 25.986 8.376 -22.667 1.00 72.19 203 THR A C 1
ATOM 1410 O O . THR A 1 203 ? 27.140 8.278 -22.241 1.00 72.19 203 THR A O 1
ATOM 1413 N N . THR A 1 204 ? 25.648 7.915 -23.873 1.00 63.84 204 THR A N 1
ATOM 1414 C CA . THR A 1 204 ? 26.599 7.313 -24.808 1.00 63.84 204 THR A CA 1
ATOM 1415 C C . THR A 1 204 ? 27.204 8.384 -25.714 1.00 63.84 204 THR A C 1
ATOM 1417 O O . THR A 1 204 ? 26.655 8.701 -26.766 1.00 63.84 204 THR A O 1
ATOM 1420 N N . ARG A 1 205 ? 28.389 8.907 -25.366 1.00 50.94 205 ARG A N 1
ATOM 1421 C CA . ARG A 1 205 ? 29.278 9.459 -26.407 1.00 50.94 205 ARG A CA 1
ATOM 1422 C C . ARG A 1 205 ? 29.610 8.328 -27.389 1.00 50.94 205 ARG A C 1
ATOM 1424 O O . ARG A 1 205 ? 29.802 7.204 -26.912 1.00 50.94 205 ARG A O 1
ATOM 1431 N N . PRO A 1 206 ? 29.711 8.590 -28.706 1.00 43.78 206 PRO A N 1
ATOM 1432 C CA . PRO A 1 206 ? 30.135 7.589 -29.673 1.00 43.78 206 PRO A CA 1
ATOM 1433 C C . PRO A 1 206 ? 31.581 7.217 -29.347 1.00 43.78 206 PRO A C 1
ATOM 1435 O O . PRO A 1 206 ? 32.528 7.873 -29.772 1.00 43.78 206 PRO A O 1
ATOM 1438 N N . ARG A 1 207 ? 31.769 6.204 -28.502 1.00 48.31 207 ARG A N 1
ATOM 1439 C CA . ARG A 1 207 ? 33.063 5.553 -28.388 1.00 48.31 207 ARG A CA 1
ATOM 1440 C C . ARG A 1 207 ? 33.214 4.709 -29.649 1.00 48.31 207 ARG A C 1
ATOM 1442 O O . ARG A 1 207 ? 32.255 4.014 -30.000 1.00 48.31 207 ARG A O 1
ATOM 1449 N N . PRO A 1 208 ? 34.376 4.763 -30.326 1.00 41.28 208 PRO A N 1
ATOM 1450 C CA . PRO A 1 208 ? 34.672 3.783 -31.350 1.00 41.28 208 PRO A CA 1
ATOM 1451 C C . PRO A 1 208 ? 34.460 2.425 -30.704 1.00 41.28 208 PRO A C 1
ATOM 1453 O O . PRO A 1 208 ? 34.812 2.227 -29.539 1.00 41.28 208 PRO A O 1
ATOM 1456 N N . THR A 1 209 ? 33.803 1.547 -31.442 1.00 51.31 209 THR A N 1
ATOM 1457 C CA . THR A 1 209 ? 33.527 0.172 -31.069 1.00 51.31 209 THR A CA 1
ATOM 1458 C C . THR A 1 209 ? 34.827 -0.531 -30.686 1.00 51.31 209 THR A C 1
ATOM 1460 O O . THR A 1 209 ? 35.410 -1.258 -31.484 1.00 51.31 209 THR A O 1
ATOM 1463 N N . GLU A 1 210 ? 35.255 -0.401 -29.433 1.00 41.53 210 GLU A N 1
ATOM 1464 C CA . GLU A 1 210 ? 35.776 -1.558 -28.741 1.00 41.53 210 GLU A CA 1
ATOM 1465 C C . GLU A 1 210 ? 34.581 -2.486 -28.650 1.00 41.53 210 GLU A C 1
ATOM 1467 O O . GLU A 1 210 ? 33.710 -2.368 -27.785 1.00 41.53 210 GLU A O 1
ATOM 1472 N N . ARG A 1 211 ? 34.519 -3.377 -29.640 1.00 43.72 211 ARG A N 1
ATOM 1473 C CA . ARG A 1 211 ? 33.908 -4.684 -29.518 1.00 43.72 211 ARG A CA 1
ATOM 1474 C C . ARG A 1 211 ? 34.569 -5.328 -28.310 1.00 43.72 211 ARG A C 1
ATOM 1476 O O . ARG A 1 211 ? 35.512 -6.098 -28.435 1.00 43.72 211 ARG A O 1
ATOM 1483 N N . ARG A 1 212 ? 34.124 -4.922 -27.124 1.00 39.84 212 ARG A N 1
ATOM 1484 C CA . ARG A 1 212 ? 34.428 -5.599 -25.891 1.00 39.84 212 ARG A CA 1
ATOM 1485 C C . ARG A 1 212 ? 33.701 -6.908 -26.081 1.00 39.84 212 ARG A C 1
ATOM 1487 O O . ARG A 1 212 ? 32.477 -6.969 -25.958 1.00 39.84 212 ARG A O 1
ATOM 1494 N N . GLU A 1 213 ? 34.458 -7.911 -26.523 1.00 42.44 213 GLU A N 1
ATOM 1495 C CA . GLU A 1 213 ? 34.072 -9.293 -26.320 1.00 42.44 213 GLU A CA 1
ATOM 1496 C C . GLU A 1 213 ? 33.470 -9.363 -24.923 1.00 42.44 213 GLU A C 1
ATOM 1498 O O . GLU A 1 213 ? 33.993 -8.691 -24.020 1.00 42.44 213 GLU A O 1
ATOM 1503 N N . PRO A 1 214 ? 32.333 -10.054 -24.754 1.00 43.12 214 PRO A N 1
ATOM 1504 C CA . PRO A 1 214 ? 31.764 -10.225 -23.438 1.00 43.12 214 PRO A CA 1
ATOM 1505 C C . PRO A 1 214 ? 32.883 -10.818 -22.594 1.00 43.12 214 PRO A C 1
ATOM 1507 O O . PRO A 1 214 ? 33.216 -11.986 -22.733 1.00 43.12 214 PRO A O 1
ATOM 1510 N N . THR A 1 215 ? 33.542 -9.992 -21.775 1.00 42.06 215 THR A N 1
ATOM 1511 C CA . THR A 1 215 ? 34.437 -10.511 -20.764 1.00 42.06 215 THR A CA 1
ATOM 1512 C C . THR A 1 215 ? 33.496 -11.312 -19.907 1.00 42.06 215 THR A C 1
ATOM 1514 O O . THR A 1 215 ? 32.657 -10.742 -19.200 1.00 42.06 215 THR A O 1
ATOM 1517 N N . ASP A 1 216 ? 33.617 -12.621 -20.060 1.00 42.84 216 ASP A N 1
ATOM 1518 C CA . ASP A 1 216 ? 32.984 -13.692 -19.326 1.00 42.84 216 ASP A CA 1
ATOM 1519 C C . ASP A 1 216 ? 33.282 -13.568 -17.821 1.00 42.84 216 ASP A C 1
ATOM 1521 O O . ASP A 1 216 ? 33.456 -14.555 -17.149 1.00 42.84 216 ASP A O 1
ATOM 1525 N N . GLY A 1 217 ? 33.358 -12.383 -17.213 1.00 41.00 217 GLY A N 1
ATOM 1526 C CA . GLY A 1 217 ? 33.574 -12.204 -15.777 1.00 41.00 217 GLY A CA 1
ATOM 1527 C C . GLY A 1 217 ? 32.294 -12.406 -14.967 1.00 41.00 217 GLY A C 1
ATOM 1528 O O . GLY A 1 217 ? 32.343 -12.947 -13.870 1.00 41.00 217 GLY A O 1
ATOM 1529 N N . ALA A 1 218 ? 31.131 -12.042 -15.524 1.00 42.91 218 ALA A N 1
ATOM 1530 C CA . ALA A 1 218 ? 29.826 -12.355 -14.925 1.00 42.91 218 ALA A CA 1
ATOM 1531 C C . ALA A 1 218 ? 29.263 -13.710 -15.404 1.00 42.91 218 ALA A C 1
ATOM 1533 O O . ALA A 1 218 ? 28.310 -14.230 -14.824 1.00 42.91 218 ALA A O 1
ATOM 1534 N N . ALA A 1 219 ? 29.854 -14.287 -16.458 1.00 43.69 219 ALA A N 1
ATOM 1535 C CA . ALA A 1 219 ? 29.520 -15.609 -16.984 1.00 43.69 219 ALA A CA 1
ATOM 1536 C C . ALA A 1 219 ? 30.522 -16.708 -16.572 1.00 43.69 219 ALA A C 1
ATOM 1538 O O . ALA A 1 219 ? 30.130 -17.869 -16.574 1.00 43.69 219 ALA A O 1
ATOM 1539 N N . ALA A 1 220 ? 31.745 -16.384 -16.127 1.00 42.16 220 ALA A N 1
ATOM 1540 C CA . ALA A 1 220 ? 32.754 -17.360 -15.675 1.00 42.16 220 ALA A CA 1
ATOM 1541 C C . ALA A 1 220 ? 32.331 -18.135 -14.423 1.00 42.16 220 ALA A C 1
ATOM 1543 O O . ALA A 1 220 ? 32.865 -19.206 -14.155 1.00 42.16 220 ALA A O 1
ATOM 1544 N N . GLY A 1 221 ? 31.352 -17.628 -13.667 1.00 43.16 221 GLY A N 1
ATOM 1545 C CA . GLY A 1 221 ? 30.727 -18.357 -12.562 1.00 43.16 221 GLY A CA 1
ATOM 1546 C C . GLY A 1 221 ? 29.632 -19.334 -13.001 1.00 43.16 221 GLY A C 1
ATOM 1547 O O . GLY A 1 221 ? 29.233 -20.189 -12.218 1.00 43.16 221 GLY A O 1
ATOM 1548 N N . ARG A 1 222 ? 29.161 -19.261 -14.254 1.00 48.75 222 ARG A N 1
ATOM 1549 C CA . ARG A 1 222 ? 28.286 -20.279 -14.855 1.00 48.75 222 ARG A CA 1
ATOM 1550 C C . ARG A 1 222 ? 29.136 -21.379 -15.485 1.00 48.75 222 ARG A C 1
ATOM 1552 O O . ARG A 1 222 ? 28.879 -21.809 -16.608 1.00 48.75 222 ARG A O 1
ATOM 1559 N N . ALA A 1 223 ? 30.150 -21.841 -14.749 1.00 45.50 223 ALA A N 1
ATOM 1560 C CA . ALA A 1 223 ? 30.692 -23.172 -14.968 1.00 45.50 223 ALA A CA 1
ATOM 1561 C C . ALA A 1 223 ? 29.492 -24.116 -15.016 1.00 45.50 223 ALA A C 1
ATOM 1563 O O . ALA A 1 223 ? 28.630 -24.028 -14.143 1.00 45.50 223 ALA A O 1
ATOM 1564 N N . GLY A 1 224 ? 29.388 -24.905 -16.085 1.00 49.72 224 GLY A N 1
ATOM 1565 C CA . GLY A 1 224 ? 28.237 -25.736 -16.412 1.00 49.72 224 GLY A CA 1
ATOM 1566 C C . GLY A 1 224 ? 27.851 -26.675 -15.278 1.00 49.72 224 GLY A C 1
ATOM 1567 O O . GLY A 1 224 ? 28.168 -27.863 -15.300 1.00 49.72 224 GLY A O 1
ATOM 1568 N N . TRP A 1 225 ? 27.123 -26.152 -14.297 1.00 51.72 225 TRP A N 1
ATOM 1569 C CA . TRP A 1 225 ? 26.481 -26.943 -13.282 1.00 51.72 225 TRP A CA 1
ATOM 1570 C C . TRP A 1 225 ? 25.284 -27.548 -13.996 1.00 51.72 225 TRP A C 1
ATOM 1572 O O . TRP A 1 225 ? 24.208 -26.962 -14.079 1.00 51.72 225 TRP A O 1
ATOM 1582 N N . ARG A 1 226 ? 25.494 -28.739 -14.567 1.00 56.84 226 ARG A N 1
ATOM 1583 C CA . ARG A 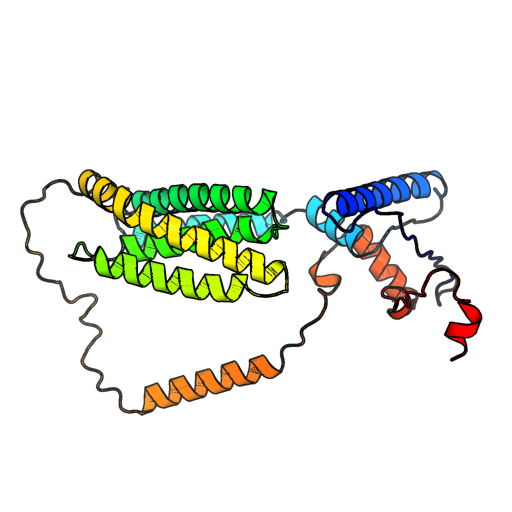1 226 ? 24.426 -29.724 -14.715 1.00 56.84 226 ARG A CA 1
ATOM 1584 C C . ARG A 1 226 ? 23.986 -30.068 -13.297 1.00 56.84 226 ARG A C 1
ATOM 1586 O O . ARG A 1 226 ? 24.370 -31.095 -12.746 1.00 56.84 226 ARG A O 1
ATOM 1593 N N . SER A 1 227 ? 23.270 -29.147 -12.664 1.00 59.62 227 SER A N 1
ATOM 1594 C CA . SER A 1 227 ? 22.565 -29.413 -11.434 1.00 59.62 227 SER A CA 1
ATOM 1595 C C . SER A 1 227 ? 21.658 -30.598 -11.735 1.00 59.62 227 SER A C 1
ATOM 1597 O O . SER A 1 227 ? 20.784 -30.525 -12.597 1.00 59.62 227 SER A O 1
ATOM 1599 N N . GLY A 1 228 ? 21.902 -31.730 -11.072 1.00 63.81 228 GLY A N 1
ATOM 1600 C CA . GLY A 1 228 ? 20.919 -32.807 -11.045 1.00 63.81 228 GLY A CA 1
ATOM 1601 C C . GLY A 1 228 ? 19.579 -32.283 -10.501 1.00 63.81 228 GLY A C 1
ATOM 1602 O O . GLY A 1 228 ? 19.477 -31.127 -10.085 1.00 63.81 228 GLY A O 1
ATOM 1603 N N . PRO A 1 229 ? 18.533 -33.114 -10.409 1.00 74.62 229 PRO A N 1
ATOM 1604 C CA . PRO A 1 229 ? 17.259 -32.676 -9.836 1.00 74.62 229 PRO A CA 1
ATOM 1605 C C . PRO A 1 229 ? 17.383 -32.261 -8.355 1.00 74.62 229 PRO A C 1
ATOM 1607 O O . PRO A 1 229 ? 16.467 -31.654 -7.817 1.00 74.62 229 PRO A O 1
ATOM 1610 N N . VAL A 1 230 ? 18.513 -32.547 -7.695 1.00 81.69 230 VAL A N 1
ATOM 1611 C CA . VAL A 1 230 ? 18.763 -32.330 -6.262 1.00 81.69 230 VAL A CA 1
ATOM 1612 C C . VAL A 1 230 ? 18.599 -30.868 -5.813 1.00 81.69 230 VAL A C 1
ATOM 1614 O O . VAL A 1 230 ? 17.789 -30.645 -4.922 1.00 81.69 230 VAL A O 1
ATOM 1617 N N . PRO A 1 231 ? 19.273 -29.849 -6.383 1.00 83.19 231 PRO A N 1
ATOM 1618 C CA . PRO A 1 231 ? 19.035 -28.451 -6.005 1.00 83.19 231 PRO A CA 1
ATOM 1619 C C . PRO A 1 231 ? 17.624 -27.957 -6.340 1.00 83.19 231 PRO A C 1
ATOM 1621 O O . PRO A 1 231 ? 17.093 -27.130 -5.605 1.00 83.19 231 PRO A O 1
ATOM 1624 N N . ALA A 1 232 ? 16.993 -28.468 -7.403 1.00 84.38 232 ALA A N 1
ATOM 1625 C CA . ALA A 1 232 ? 15.609 -28.121 -7.729 1.00 84.38 232 ALA A CA 1
ATOM 1626 C C . ALA A 1 232 ? 14.628 -28.696 -6.692 1.00 84.38 232 ALA A C 1
ATOM 1628 O O . ALA A 1 232 ? 13.745 -27.987 -6.219 1.00 84.38 232 ALA A O 1
ATOM 1629 N N . LEU A 1 233 ? 14.830 -29.951 -6.280 1.00 88.06 233 LEU A N 1
ATOM 1630 C CA . LEU A 1 233 ? 14.094 -30.601 -5.195 1.00 88.06 233 LEU A CA 1
ATOM 1631 C C . LEU A 1 233 ? 14.349 -29.922 -3.852 1.00 88.06 233 LEU A C 1
ATOM 1633 O O . LEU A 1 233 ? 13.403 -29.660 -3.124 1.00 88.06 233 LEU A O 1
ATOM 1637 N N . ALA A 1 234 ? 15.599 -29.589 -3.536 1.00 90.38 234 ALA A N 1
ATOM 1638 C CA . ALA A 1 234 ? 15.942 -28.876 -2.311 1.00 90.38 234 ALA A CA 1
ATOM 1639 C C . ALA A 1 234 ? 15.275 -27.494 -2.270 1.00 90.38 234 ALA A C 1
ATOM 1641 O O . ALA A 1 234 ? 14.682 -27.133 -1.256 1.00 90.38 234 ALA A O 1
ATOM 1642 N N . GLY A 1 235 ? 15.303 -26.755 -3.384 1.00 89.88 235 GLY A N 1
ATOM 1643 C CA . GLY A 1 235 ? 14.604 -25.480 -3.526 1.00 89.88 235 GLY A CA 1
ATOM 1644 C C . GLY A 1 235 ? 13.089 -25.622 -3.385 1.00 89.88 235 GLY A C 1
ATOM 1645 O O . GLY A 1 235 ? 12.469 -24.834 -2.677 1.00 89.88 235 GLY A O 1
ATOM 1646 N N . LEU A 1 236 ? 12.496 -26.656 -3.988 1.00 91.69 236 LEU A N 1
ATOM 1647 C CA . LEU A 1 236 ? 11.071 -26.957 -3.850 1.00 91.69 236 LEU A CA 1
ATOM 1648 C C . LEU A 1 236 ? 10.705 -27.299 -2.402 1.00 91.69 236 LEU A C 1
ATOM 1650 O O . LEU A 1 236 ? 9.720 -26.780 -1.894 1.00 91.69 236 LEU A O 1
ATOM 1654 N N . VAL A 1 237 ? 11.499 -28.128 -1.724 1.00 93.69 237 VAL A N 1
ATOM 1655 C CA . VAL A 1 237 ? 11.288 -28.492 -0.315 1.00 93.69 237 VAL A CA 1
ATOM 1656 C C . VAL A 1 237 ? 11.376 -27.256 0.577 1.00 93.69 237 VAL A C 1
ATOM 1658 O O . VAL A 1 237 ? 10.499 -27.052 1.411 1.00 93.69 237 VAL A O 1
ATOM 1661 N N . LEU A 1 238 ? 12.376 -26.394 0.366 1.00 92.75 238 LEU A N 1
ATOM 1662 C CA . LEU A 1 238 ? 12.494 -25.104 1.053 1.00 92.75 238 LEU A CA 1
ATOM 1663 C C . LEU A 1 238 ? 11.276 -24.210 0.806 1.00 92.75 238 LEU A C 1
ATOM 1665 O O . LEU A 1 238 ? 10.757 -23.616 1.747 1.00 92.75 238 LEU A O 1
ATOM 1669 N N . LEU A 1 239 ? 10.792 -24.141 -0.436 1.00 92.19 239 LEU A N 1
ATOM 1670 C CA . LEU A 1 239 ? 9.614 -23.354 -0.787 1.00 92.19 239 LEU A CA 1
ATOM 1671 C C . LEU A 1 239 ? 8.343 -23.928 -0.148 1.00 92.19 239 LEU A C 1
ATOM 1673 O O . LEU A 1 239 ? 7.546 -23.167 0.384 1.00 92.19 239 LEU A O 1
ATOM 1677 N N . VAL A 1 240 ? 8.173 -25.251 -0.122 1.00 92.50 240 VAL A N 1
ATOM 1678 C CA . VAL A 1 240 ? 7.048 -25.921 0.553 1.00 92.50 240 VAL A CA 1
ATOM 1679 C C . VAL A 1 240 ? 7.099 -25.695 2.062 1.00 92.50 240 VAL A C 1
ATOM 1681 O O . VAL A 1 240 ? 6.070 -25.394 2.657 1.00 92.50 240 VAL A O 1
ATOM 1684 N N . LEU A 1 241 ? 8.278 -25.775 2.683 1.00 91.19 241 LEU A N 1
ATOM 1685 C CA . LEU A 1 241 ? 8.461 -25.454 4.102 1.00 91.19 241 LEU A CA 1
ATOM 1686 C C . LEU A 1 241 ? 8.107 -23.989 4.391 1.00 91.19 241 LEU A C 1
ATOM 1688 O O . LEU A 1 241 ? 7.377 -23.714 5.341 1.00 91.19 241 LEU A O 1
ATOM 1692 N N . ALA A 1 242 ? 8.565 -23.058 3.549 1.00 88.62 242 ALA A N 1
ATOM 1693 C CA . ALA A 1 242 ? 8.260 -21.634 3.680 1.00 88.62 242 ALA A CA 1
ATOM 1694 C C . ALA A 1 242 ? 6.771 -21.319 3.443 1.00 88.62 242 ALA A C 1
ATOM 1696 O O . ALA A 1 242 ? 6.201 -20.474 4.122 1.00 88.62 242 ALA A O 1
ATOM 1697 N N . VAL A 1 243 ? 6.108 -22.011 2.514 1.00 90.94 243 VAL A N 1
ATOM 1698 C CA . VAL A 1 243 ? 4.654 -21.888 2.308 1.00 90.94 243 VAL A CA 1
ATOM 1699 C C . VAL A 1 243 ? 3.885 -22.542 3.459 1.00 90.94 243 VAL A C 1
ATOM 1701 O O . VAL A 1 243 ? 2.845 -22.036 3.872 1.00 90.94 243 VAL A O 1
ATOM 1704 N N . GLY A 1 244 ? 4.412 -23.621 4.038 1.00 88.88 244 GLY A N 1
ATOM 1705 C CA . GLY A 1 244 ? 3.839 -24.277 5.208 1.00 88.88 244 GLY A CA 1
ATOM 1706 C C . GLY A 1 244 ? 3.718 -23.331 6.402 1.00 88.88 244 GLY A C 1
ATOM 1707 O O . GLY A 1 244 ? 2.676 -23.316 7.056 1.00 88.88 244 GLY A O 1
ATOM 1708 N N . THR A 1 245 ? 4.713 -22.471 6.646 1.00 86.44 245 THR A N 1
ATOM 1709 C CA . THR A 1 245 ? 4.634 -21.471 7.728 1.00 86.44 245 THR A CA 1
ATOM 1710 C C . THR A 1 245 ? 3.600 -20.377 7.459 1.00 86.44 245 THR A C 1
ATOM 1712 O O . THR A 1 245 ? 3.042 -19.836 8.410 1.00 86.44 245 THR A O 1
ATOM 1715 N N . ALA A 1 246 ? 3.256 -20.098 6.197 1.00 83.94 246 ALA A N 1
ATOM 1716 C CA . ALA A 1 246 ? 2.209 -19.132 5.859 1.00 83.94 246 ALA A CA 1
ATOM 1717 C C . ALA A 1 246 ? 0.821 -19.566 6.366 1.00 83.94 246 ALA A C 1
ATOM 1719 O O . ALA A 1 246 ? -0.018 -18.721 6.661 1.00 83.94 246 ALA A O 1
ATOM 1720 N N . THR A 1 247 ? 0.588 -20.869 6.556 1.00 82.50 247 THR A N 1
ATOM 1721 C CA . THR A 1 247 ? -0.668 -21.376 7.148 1.00 82.50 247 THR A CA 1
ATOM 1722 C C . THR A 1 247 ? -0.838 -21.013 8.627 1.00 82.50 247 THR A C 1
ATOM 1724 O O . THR A 1 247 ? -1.942 -21.095 9.155 1.00 82.50 247 THR A O 1
ATOM 1727 N N . GLN A 1 248 ? 0.237 -20.578 9.293 1.00 83.50 248 GLN A N 1
ATOM 1728 C CA . GLN A 1 248 ? 0.219 -20.111 10.683 1.00 83.50 248 GLN A CA 1
ATOM 1729 C C . GLN A 1 248 ? -0.043 -18.600 10.796 1.00 83.50 248 GLN A C 1
ATOM 1731 O O . GLN A 1 248 ? -0.084 -18.066 11.906 1.00 83.50 248 GLN A O 1
ATOM 1736 N N . LEU A 1 249 ? -0.205 -17.891 9.672 1.00 78.12 249 LEU A N 1
ATOM 1737 C CA . LEU A 1 249 ? -0.491 -16.461 9.677 1.00 78.12 249 LEU A CA 1
ATOM 1738 C C . LEU A 1 249 ? -1.877 -16.207 10.273 1.00 78.12 249 LEU A C 1
ATOM 1740 O O . LEU A 1 249 ? -2.904 -16.584 9.710 1.00 78.12 249 LEU A O 1
ATOM 1744 N N . ARG A 1 250 ? -1.897 -15.521 11.416 1.00 73.62 250 ARG A N 1
ATOM 1745 C CA . ARG A 1 250 ? -3.122 -15.004 12.023 1.00 73.62 250 ARG A CA 1
ATOM 1746 C C . ARG A 1 250 ? -3.404 -13.635 11.425 1.00 73.62 250 ARG A C 1
ATOM 1748 O O . ARG A 1 250 ? -2.691 -12.676 11.703 1.00 73.62 250 ARG A O 1
ATOM 1755 N N . VAL A 1 251 ? -4.427 -13.560 10.582 1.00 71.69 251 VAL A N 1
ATOM 1756 C CA . VAL A 1 251 ? -4.912 -12.286 10.047 1.00 71.69 251 VAL A CA 1
ATOM 1757 C C . VAL A 1 251 ? -5.857 -11.678 11.079 1.00 71.69 251 VAL A C 1
ATOM 1759 O O . VAL A 1 251 ? -6.843 -12.303 11.462 1.00 71.69 251 VAL A O 1
ATOM 1762 N N . GLY A 1 252 ? -5.538 -10.478 11.550 1.00 69.50 252 GLY A N 1
ATOM 1763 C CA . GLY A 1 252 ? -6.315 -9.764 12.557 1.00 69.50 252 GLY A CA 1
ATOM 1764 C C . GLY A 1 252 ? -6.015 -8.270 12.531 1.00 69.50 252 GLY A C 1
ATOM 1765 O O . GLY A 1 252 ? -5.212 -7.802 11.722 1.00 69.50 252 GLY A O 1
ATOM 1766 N N . ASN A 1 253 ? -6.675 -7.521 13.412 1.00 67.25 253 ASN A N 1
ATOM 1767 C CA . ASN A 1 253 ? -6.435 -6.088 13.547 1.00 67.25 253 ASN A CA 1
ATOM 1768 C C . ASN A 1 253 ? -5.028 -5.809 14.099 1.00 67.25 253 ASN A C 1
ATOM 1770 O O . ASN A 1 253 ? -4.523 -6.602 14.899 1.00 67.25 253 ASN A O 1
ATOM 1774 N N . PRO A 1 254 ? -4.395 -4.690 13.693 1.00 65.00 254 PRO A N 1
ATOM 1775 C CA . PRO A 1 254 ? -3.099 -4.296 14.223 1.00 65.00 254 PRO A CA 1
ATOM 1776 C C . PRO A 1 254 ? -3.192 -4.145 15.739 1.00 65.00 254 PRO A C 1
ATOM 1778 O O . PRO A 1 254 ? -4.053 -3.434 16.260 1.00 65.00 254 PRO A O 1
ATOM 1781 N N . GLU A 1 255 ? -2.307 -4.834 16.452 1.00 67.88 255 GLU A N 1
ATOM 1782 C CA . GLU A 1 255 ? -2.272 -4.749 17.902 1.00 67.88 255 GLU A CA 1
ATOM 1783 C C . GLU A 1 255 ? -1.835 -3.350 18.350 1.00 67.88 255 GLU A C 1
ATOM 1785 O O . GLU A 1 255 ? -0.998 -2.702 17.719 1.00 67.88 255 GLU A O 1
ATOM 1790 N N . ALA A 1 256 ? -2.353 -2.889 19.489 1.00 66.19 256 ALA A N 1
ATOM 1791 C CA . ALA A 1 256 ? -2.070 -1.549 20.003 1.00 66.19 256 ALA A CA 1
ATOM 1792 C C . ALA A 1 256 ? -0.571 -1.267 20.222 1.00 66.19 256 ALA A C 1
ATOM 1794 O O . ALA A 1 256 ? -0.152 -0.113 20.213 1.00 66.19 256 ALA A O 1
ATOM 1795 N N . HIS A 1 257 ? 0.243 -2.307 20.432 1.00 67.94 257 HIS A N 1
ATOM 1796 C CA . HIS A 1 257 ? 1.694 -2.181 20.592 1.00 67.94 257 HIS A CA 1
ATOM 1797 C C . HIS A 1 257 ? 2.422 -1.914 19.261 1.00 67.94 257 HIS A C 1
ATOM 1799 O O . HIS A 1 257 ? 3.522 -1.371 19.260 1.00 67.94 257 HIS A O 1
ATOM 1805 N N . ALA A 1 258 ? 1.812 -2.283 18.130 1.00 64.50 258 ALA A N 1
ATOM 1806 C CA . ALA A 1 258 ? 2.340 -2.015 16.797 1.00 64.50 258 ALA A CA 1
ATOM 1807 C C . ALA A 1 258 ? 1.989 -0.600 16.307 1.00 64.50 258 ALA A C 1
ATOM 1809 O O . ALA A 1 258 ? 2.631 -0.099 15.387 1.00 64.50 258 ALA A O 1
ATOM 1810 N N . LEU A 1 259 ? 0.982 0.042 16.916 1.00 68.75 259 LEU A N 1
ATOM 1811 C CA . LEU A 1 259 ? 0.584 1.412 16.595 1.00 68.75 259 LEU A CA 1
ATOM 1812 C C . LEU A 1 259 ? 1.571 2.419 17.188 1.00 68.75 259 LEU A C 1
ATOM 1814 O O . LEU A 1 259 ? 2.136 3.213 16.440 1.00 68.75 259 LEU A O 1
ATOM 1818 N N . VAL A 1 260 ? 1.825 2.368 18.500 1.00 74.25 260 VAL A N 1
ATOM 1819 C CA . VAL A 1 260 ? 2.750 3.291 19.174 1.00 74.25 260 VAL A CA 1
ATOM 1820 C C . VAL A 1 260 ? 3.500 2.588 20.307 1.00 74.25 260 VAL A C 1
ATOM 1822 O O . VAL A 1 260 ? 2.913 1.829 21.080 1.00 74.25 260 VAL A O 1
ATOM 1825 N N . ALA A 1 261 ? 4.805 2.852 20.416 1.00 74.25 261 ALA A N 1
ATOM 1826 C CA . ALA A 1 261 ? 5.650 2.273 21.463 1.00 74.25 261 ALA A CA 1
ATOM 1827 C C . ALA A 1 261 ? 5.535 3.012 22.810 1.00 74.25 261 ALA A C 1
ATOM 1829 O O . ALA A 1 261 ? 5.751 2.411 23.857 1.00 74.25 261 ALA A O 1
ATOM 1830 N N . SER A 1 262 ? 5.213 4.309 22.791 1.00 74.31 262 SER A N 1
ATOM 1831 C CA . SER A 1 262 ? 5.156 5.173 23.977 1.00 74.31 262 SER A CA 1
ATOM 1832 C C . SER A 1 262 ? 4.337 6.431 23.694 1.00 74.31 262 SER A C 1
ATOM 1834 O O . SER A 1 262 ? 4.403 6.947 22.580 1.00 74.31 262 SER A O 1
ATOM 1836 N N . GLY A 1 263 ? 3.634 6.967 24.691 1.00 81.62 263 GLY A N 1
ATOM 1837 C CA . GLY A 1 263 ? 2.886 8.222 24.566 1.00 81.62 263 GLY A CA 1
ATOM 1838 C C . GLY A 1 263 ? 1.670 8.277 25.495 1.00 81.62 263 GLY A C 1
ATOM 1839 O O . GLY A 1 263 ? 1.289 7.249 26.050 1.00 81.62 263 GLY A O 1
ATOM 1840 N N . PRO A 1 264 ? 1.020 9.443 25.648 1.00 82.25 264 PRO A N 1
ATOM 1841 C CA . PRO A 1 264 ? -0.112 9.616 26.562 1.00 82.25 264 PRO A CA 1
ATOM 1842 C C . PRO A 1 264 ? -1.279 8.647 26.319 1.00 82.25 264 PRO A C 1
ATOM 1844 O O . PRO A 1 264 ? -1.918 8.198 27.268 1.00 82.25 264 PRO A O 1
ATOM 1847 N N . ALA A 1 265 ? -1.577 8.310 25.059 1.00 82.50 265 ALA A N 1
ATOM 1848 C CA . ALA A 1 265 ? -2.603 7.321 24.729 1.00 82.50 265 ALA A CA 1
ATOM 1849 C C . ALA A 1 265 ? -2.167 5.890 25.081 1.00 82.50 265 ALA A C 1
ATOM 1851 O O . ALA A 1 265 ? -3.005 5.072 25.472 1.00 82.50 265 ALA A O 1
ATOM 1852 N N . ARG A 1 266 ? -0.868 5.584 24.964 1.00 85.31 266 ARG A N 1
ATOM 1853 C CA . ARG A 1 266 ? -0.299 4.282 25.335 1.00 85.31 266 ARG A CA 1
ATOM 1854 C C . ARG A 1 266 ? -0.293 4.094 26.843 1.00 85.31 266 ARG A C 1
ATOM 1856 O O . ARG A 1 266 ? -0.773 3.071 27.316 1.00 85.31 266 ARG A O 1
ATOM 1863 N N . ASP A 1 267 ? 0.146 5.112 27.571 1.00 87.50 267 ASP A N 1
ATOM 1864 C CA . ASP A 1 267 ? 0.141 5.131 29.031 1.00 87.50 267 ASP A CA 1
ATOM 1865 C C . ASP A 1 267 ? -1.281 4.907 29.570 1.00 87.50 267 ASP A C 1
ATOM 1867 O O . ASP A 1 267 ? -1.472 4.140 30.516 1.00 87.50 267 ASP A O 1
ATOM 1871 N N . GLY A 1 268 ? -2.289 5.491 28.909 1.00 86.38 268 GLY A N 1
ATOM 1872 C CA . GLY A 1 268 ? -3.694 5.311 29.274 1.00 86.38 268 GLY A CA 1
ATOM 1873 C C . GLY A 1 268 ? -4.175 3.881 29.063 1.00 86.38 268 GLY A C 1
ATOM 1874 O O . GLY A 1 268 ? -4.869 3.327 29.917 1.00 86.38 268 GLY A O 1
ATOM 1875 N N . LEU A 1 269 ? -3.764 3.254 27.959 1.00 86.25 269 LEU A N 1
ATOM 1876 C CA . LEU A 1 269 ? -4.086 1.856 27.680 1.00 86.25 269 LEU A CA 1
ATOM 1877 C C . LEU A 1 269 ? -3.408 0.910 28.677 1.00 86.25 269 LEU A C 1
ATOM 1879 O O . LEU A 1 269 ? -4.062 0.020 29.220 1.00 86.25 269 LEU A O 1
ATOM 1883 N N . ASP A 1 270 ? -2.117 1.115 28.940 1.00 88.69 270 ASP A N 1
ATOM 1884 C CA . ASP A 1 270 ? -1.346 0.285 29.866 1.00 88.69 270 ASP A CA 1
ATOM 1885 C C . ASP A 1 270 ? -1.880 0.422 31.302 1.00 88.69 270 ASP A C 1
ATOM 1887 O O . ASP A 1 270 ? -1.947 -0.567 32.035 1.00 88.69 270 ASP A O 1
ATOM 1891 N N . ARG A 1 271 ? -2.379 1.607 31.685 1.00 87.81 271 ARG A N 1
ATOM 1892 C CA . ARG A 1 271 ? -3.089 1.799 32.958 1.00 87.81 271 ARG A CA 1
ATOM 1893 C C . ARG A 1 271 ? -4.397 1.034 33.025 1.00 87.81 271 ARG A C 1
ATOM 1895 O O . ARG A 1 271 ? -4.599 0.331 34.010 1.00 87.81 271 ARG A O 1
ATOM 1902 N N . LEU A 1 272 ? -5.254 1.124 32.006 1.00 87.50 272 LEU A N 1
ATOM 1903 C CA . LEU A 1 272 ? -6.511 0.366 31.972 1.00 87.50 272 LEU A CA 1
ATOM 1904 C C . LEU A 1 272 ? -6.248 -1.143 32.062 1.00 87.50 272 LEU A C 1
ATOM 1906 O O . LEU A 1 272 ? -6.907 -1.834 32.838 1.00 87.50 272 LEU A O 1
ATOM 1910 N N . ALA A 1 273 ? -5.234 -1.635 31.344 1.00 87.25 273 ALA A N 1
ATOM 1911 C CA . ALA A 1 273 ? -4.810 -3.028 31.420 1.00 87.25 273 ALA A CA 1
ATOM 1912 C C . ALA A 1 273 ? -4.309 -3.400 32.829 1.00 87.25 273 ALA A C 1
ATOM 1914 O O . ALA A 1 273 ? -4.726 -4.416 33.384 1.00 87.25 273 ALA A O 1
ATOM 1915 N N . SER A 1 274 ? -3.470 -2.559 33.445 1.00 87.12 274 SER A N 1
ATOM 1916 C CA . SER A 1 274 ? -2.955 -2.786 34.804 1.00 87.12 274 SER A CA 1
ATOM 1917 C C . SER A 1 274 ? -4.031 -2.695 35.895 1.00 87.12 274 SER A C 1
ATOM 1919 O O . SER A 1 274 ? -3.939 -3.390 36.904 1.00 87.12 274 SER A O 1
ATOM 1921 N N . ALA A 1 275 ? -5.084 -1.902 35.672 1.00 86.06 275 ALA A N 1
ATOM 1922 C CA . ALA A 1 275 ? -6.249 -1.770 36.548 1.00 86.06 275 ALA A CA 1
ATOM 1923 C C . ALA A 1 275 ? -7.244 -2.941 36.406 1.00 86.06 275 ALA A C 1
ATOM 1925 O O . ALA A 1 275 ? -8.318 -2.929 37.014 1.00 86.06 275 ALA A O 1
ATOM 1926 N N . GLY A 1 276 ? -6.907 -3.949 35.593 1.00 84.94 276 GLY A N 1
ATOM 1927 C CA . GLY A 1 276 ? -7.713 -5.148 35.389 1.00 84.94 276 GLY A CA 1
ATOM 1928 C C . GLY A 1 276 ? -8.948 -4.927 34.518 1.00 84.94 276 GLY A C 1
ATOM 1929 O O . GLY A 1 276 ? -9.886 -5.719 34.598 1.00 84.94 276 GLY A O 1
ATOM 1930 N N . VAL A 1 277 ? -8.988 -3.864 33.704 1.00 84.56 277 VAL A N 1
ATOM 1931 C CA . VAL A 1 277 ? -10.099 -3.639 32.771 1.00 84.56 277 VAL A CA 1
ATOM 1932 C C . VAL A 1 277 ? -10.042 -4.702 31.663 1.00 84.56 277 VAL A C 1
ATOM 1934 O O . VAL A 1 277 ? -9.028 -4.797 30.966 1.00 84.56 277 VAL A O 1
ATOM 1937 N N . PRO A 1 278 ? -11.100 -5.514 31.469 1.00 81.50 278 PRO A N 1
ATOM 1938 C CA . PRO A 1 278 ? -11.099 -6.557 30.450 1.00 81.50 278 PRO A CA 1
ATOM 1939 C C . PRO A 1 278 ? -10.993 -5.981 29.035 1.00 81.50 278 PRO A C 1
ATOM 1941 O O . PRO A 1 278 ? -11.653 -4.997 28.6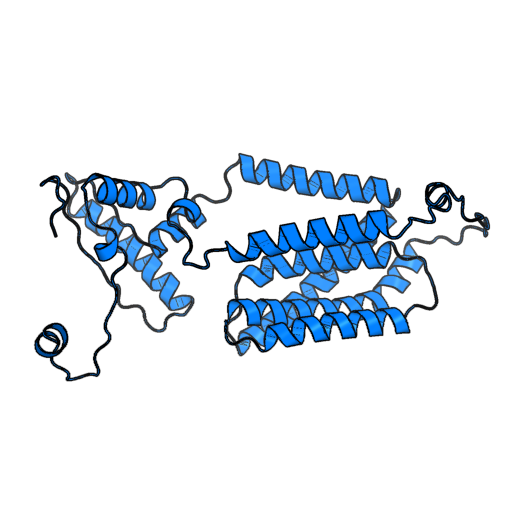99 1.00 81.50 278 PRO A O 1
ATOM 1944 N N . SER A 1 279 ? -10.244 -6.656 28.162 1.00 76.19 279 SER A N 1
ATOM 1945 C CA . SER A 1 279 ? -10.081 -6.255 26.756 1.00 76.19 279 SER A CA 1
ATOM 1946 C C . SER A 1 279 ? -11.398 -6.205 25.977 1.00 76.19 279 SER A C 1
ATOM 1948 O O . SER A 1 279 ? -11.529 -5.392 25.069 1.00 76.19 279 SER A O 1
ATOM 1950 N N . GLY A 1 280 ? -12.394 -7.013 26.359 1.00 73.75 280 GLY A N 1
ATOM 1951 C CA . GLY A 1 280 ? -13.726 -6.999 25.744 1.00 73.75 280 GLY A CA 1
ATOM 1952 C C . GLY A 1 280 ? -14.494 -5.689 25.942 1.00 73.75 280 GLY A C 1
ATOM 1953 O O . GLY A 1 280 ? -15.368 -5.379 25.144 1.00 73.75 280 GLY A O 1
ATOM 1954 N N . VAL A 1 281 ? -14.148 -4.891 26.960 1.00 76.50 281 VAL A N 1
ATOM 1955 C CA . VAL A 1 281 ? -14.718 -3.545 27.148 1.00 76.50 281 VAL A CA 1
ATOM 1956 C C . VAL A 1 281 ? -14.002 -2.514 26.271 1.00 76.50 281 VAL A C 1
ATOM 1958 O O . VAL A 1 281 ? -14.599 -1.524 25.862 1.00 76.50 281 VAL A O 1
ATOM 1961 N N . LEU A 1 282 ? -12.723 -2.753 25.971 1.00 72.38 282 LEU A N 1
ATOM 1962 C CA . LEU A 1 282 ? -11.888 -1.874 25.149 1.00 72.38 282 LEU A CA 1
ATOM 1963 C C . LEU A 1 282 ? -12.075 -2.116 23.644 1.00 72.38 282 LEU A C 1
ATOM 1965 O O . LEU A 1 282 ? -11.771 -1.235 22.845 1.00 72.38 282 LEU A O 1
ATOM 1969 N N . ASN A 1 283 ? -12.564 -3.297 23.262 1.00 74.31 283 ASN A N 1
ATOM 1970 C CA . ASN A 1 283 ? -12.927 -3.650 21.892 1.00 74.31 283 ASN A CA 1
ATOM 1971 C C . ASN A 1 283 ? -14.274 -4.402 21.884 1.00 74.31 283 ASN A C 1
ATOM 1973 O O . ASN A 1 283 ? -14.284 -5.633 21.754 1.00 74.31 283 ASN A O 1
ATOM 1977 N N . PRO A 1 284 ? -15.394 -3.691 22.115 1.00 74.31 284 PRO A N 1
ATOM 1978 C CA . PRO A 1 284 ? -16.702 -4.315 22.236 1.00 74.31 284 PRO A CA 1
ATOM 1979 C C . PRO A 1 284 ? -17.198 -4.863 20.893 1.00 74.31 284 PRO A C 1
ATOM 1981 O O . PRO A 1 284 ? -16.925 -4.318 19.826 1.00 74.31 284 PRO A O 1
ATOM 1984 N N . LEU A 1 285 ? -17.976 -5.944 20.958 1.00 72.50 285 LEU A N 1
ATOM 1985 C CA . LEU A 1 285 ? -18.802 -6.393 19.841 1.00 72.50 285 LEU A CA 1
ATOM 1986 C C . LEU A 1 285 ? -20.068 -5.539 19.815 1.00 72.50 285 LEU A C 1
ATOM 1988 O O . LEU A 1 285 ? -20.935 -5.673 20.678 1.00 72.50 285 LEU A O 1
ATOM 1992 N N . GLU A 1 286 ? -20.159 -4.652 18.832 1.00 74.69 286 GLU A N 1
ATOM 1993 C CA . GLU A 1 286 ? -21.333 -3.810 18.639 1.00 74.69 286 GLU A CA 1
ATOM 1994 C C . GLU A 1 286 ? -22.426 -4.585 17.898 1.00 74.69 286 GLU A C 1
ATOM 1996 O O . GLU A 1 286 ? -22.220 -5.098 16.796 1.00 74.69 286 GLU A O 1
ATOM 2001 N N . VAL A 1 287 ? -23.610 -4.664 18.505 1.00 78.50 287 VAL A N 1
ATOM 2002 C CA . VAL A 1 287 ? -24.803 -5.236 17.876 1.00 78.50 287 VAL A CA 1
ATOM 2003 C C . VAL A 1 287 ? -25.675 -4.084 17.404 1.00 78.50 287 VAL A C 1
ATOM 2005 O O . VAL A 1 287 ? -26.336 -3.417 18.198 1.00 78.50 287 VAL A O 1
ATOM 2008 N N . LEU A 1 288 ? -25.656 -3.833 16.096 1.00 79.12 288 LEU A N 1
ATOM 2009 C CA . LEU A 1 288 ? -26.479 -2.796 15.483 1.00 79.12 288 LEU A CA 1
ATOM 2010 C C . LEU A 1 288 ? -27.911 -3.303 15.325 1.00 79.12 288 LEU A C 1
ATOM 2012 O O . LEU A 1 288 ? -28.170 -4.280 14.619 1.00 79.12 288 LEU A O 1
ATOM 2016 N N . LEU A 1 289 ? -28.843 -2.616 15.978 1.00 83.19 289 LEU A N 1
ATOM 2017 C CA . LEU A 1 289 ? -30.266 -2.910 15.897 1.00 83.19 289 LEU A CA 1
ATOM 2018 C C . LEU A 1 289 ? -30.949 -1.974 14.888 1.00 83.19 289 LEU A C 1
ATOM 2020 O O . LEU A 1 289 ? -30.617 -0.787 14.834 1.00 83.19 289 LEU A O 1
ATOM 2024 N N . PRO A 1 290 ? -31.916 -2.469 14.092 1.00 83.81 290 PRO A N 1
ATOM 2025 C CA . PRO A 1 290 ? -32.741 -1.613 13.248 1.00 83.81 290 PRO A CA 1
ATOM 2026 C C . PRO A 1 290 ? -33.457 -0.545 14.084 1.00 83.81 290 PRO A C 1
ATOM 2028 O O . PRO A 1 290 ? -33.884 -0.813 15.209 1.00 83.81 290 PRO A O 1
ATOM 2031 N N . GLY A 1 291 ? -33.631 0.656 13.526 1.00 78.12 291 GLY A N 1
ATOM 2032 C CA . GLY A 1 291 ? -34.322 1.748 14.213 1.00 78.12 291 GLY A CA 1
ATOM 2033 C C . GLY A 1 291 ? -35.722 1.334 14.679 1.00 78.12 291 GLY A C 1
ATOM 2034 O O . GLY A 1 291 ? -36.549 0.926 13.865 1.00 78.12 291 GLY A O 1
ATOM 2035 N N . GLY A 1 292 ? -35.974 1.432 15.988 1.00 76.56 292 GLY A N 1
ATOM 2036 C CA . GLY A 1 292 ? -37.239 1.043 16.625 1.00 76.56 292 GLY A CA 1
ATOM 2037 C C . GLY A 1 292 ? -37.255 -0.352 17.263 1.00 76.56 292 GLY A C 1
ATOM 2038 O O . GLY A 1 292 ? -38.262 -0.717 17.864 1.00 76.56 292 GLY A O 1
ATOM 2039 N N . ALA A 1 293 ? -36.171 -1.126 17.165 1.00 78.12 293 ALA A N 1
ATOM 2040 C CA . ALA A 1 293 ? -36.024 -2.367 17.921 1.00 78.12 293 ALA A CA 1
ATOM 2041 C C . ALA A 1 293 ? -35.639 -2.087 19.385 1.00 78.12 293 ALA A C 1
ATOM 2043 O O . ALA A 1 293 ? -34.829 -1.204 19.665 1.00 78.12 293 ALA A O 1
ATOM 2044 N N . ASP A 1 294 ? -36.219 -2.856 20.309 1.00 80.12 294 ASP A N 1
ATOM 2045 C CA . ASP A 1 294 ? -35.943 -2.752 21.742 1.00 80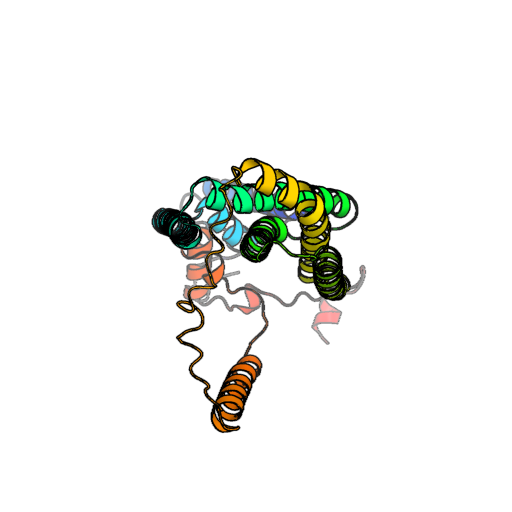.12 294 ASP A CA 1
ATOM 2046 C C . ASP A 1 294 ? -34.590 -3.416 22.084 1.00 80.12 294 ASP A C 1
ATOM 2048 O O . ASP A 1 294 ? -34.439 -4.629 21.876 1.00 80.12 294 ASP A O 1
ATOM 2052 N N . PRO A 1 295 ? -33.599 -2.654 22.586 1.00 77.75 295 PRO A N 1
ATOM 2053 C CA . PRO A 1 295 ? -32.284 -3.185 22.921 1.00 77.75 295 PRO A CA 1
ATOM 2054 C C . PRO A 1 295 ? -32.314 -4.206 24.063 1.00 77.75 295 PRO A C 1
ATOM 2056 O O . PRO A 1 295 ? -31.521 -5.147 24.038 1.00 77.75 295 PRO A O 1
ATOM 2059 N N . GLU A 1 296 ? -33.229 -4.081 25.030 1.00 78.31 296 GLU A N 1
ATOM 2060 C CA . GLU A 1 296 ? -33.304 -5.018 26.159 1.00 78.31 296 GLU A CA 1
ATOM 2061 C C . GLU A 1 296 ? -33.873 -6.372 25.720 1.00 78.31 296 GLU A C 1
ATOM 2063 O O . GLU A 1 296 ? -33.332 -7.425 26.063 1.00 78.31 296 GLU A O 1
ATOM 2068 N N . ALA A 1 297 ? -34.910 -6.357 24.880 1.00 76.25 297 ALA A N 1
ATOM 2069 C CA . ALA A 1 297 ? -35.489 -7.573 24.315 1.00 76.25 297 ALA A CA 1
ATOM 2070 C C . ALA A 1 297 ? -34.520 -8.322 23.381 1.00 76.25 297 ALA A C 1
ATOM 2072 O O . ALA A 1 297 ? -34.579 -9.550 23.287 1.00 76.25 297 ALA A O 1
ATOM 2073 N N . ALA A 1 298 ? -33.633 -7.599 22.687 1.00 74.38 298 ALA A N 1
ATOM 2074 C CA . ALA A 1 298 ? -32.601 -8.192 21.841 1.00 74.38 298 ALA A CA 1
ATOM 2075 C C . ALA A 1 298 ? -31.441 -8.788 22.654 1.00 74.38 298 ALA A C 1
ATOM 2077 O O . ALA A 1 298 ? -30.939 -9.844 22.288 1.00 74.38 298 ALA A O 1
ATOM 2078 N N . ALA A 1 299 ? -31.047 -8.148 23.760 1.00 74.50 299 ALA A N 1
ATOM 2079 C CA . ALA A 1 299 ? -29.987 -8.639 24.644 1.00 74.50 299 ALA A CA 1
ATOM 2080 C C . ALA A 1 299 ? -30.395 -9.876 25.466 1.00 74.50 299 ALA A C 1
ATOM 2082 O O . ALA A 1 299 ? -29.535 -10.619 25.932 1.00 74.50 299 ALA A O 1
ATOM 2083 N N . ALA A 1 300 ? -31.699 -10.098 25.659 1.00 74.75 300 ALA A N 1
ATOM 2084 C CA . ALA A 1 300 ? -32.236 -11.245 26.391 1.00 74.75 300 ALA A CA 1
ATOM 2085 C C . ALA A 1 300 ? -32.337 -12.546 25.561 1.00 74.75 300 ALA A C 1
ATOM 2087 O O . ALA A 1 300 ? -32.775 -13.567 26.099 1.00 74.75 300 ALA A O 1
ATOM 2088 N N . ARG A 1 301 ? -31.985 -12.519 24.268 1.00 60.59 301 ARG A N 1
ATOM 2089 C CA . ARG A 1 301 ? -31.975 -13.681 23.361 1.00 60.59 301 ARG A CA 1
ATOM 2090 C C . ARG A 1 301 ? -30.561 -14.177 23.101 1.00 60.59 301 ARG A C 1
ATOM 2092 O O . ARG A 1 301 ? -30.424 -15.414 22.982 1.00 60.59 301 ARG A O 1
#

Sequence (301 aa):
FLGGDGRTVYALVYPGAGAPDLAGLTAVEEAAVSLRADLRSALPEARVEVTGVLPLQHDSAVAGPGAVALAVKAACALGLLVLLALVFRSAAGVLAPLLLAGVTSVGALVLVEAVAGFTEISFVVVYLVPVTALVLAVHRWAQPPGPGERSAVVAGAAGAAACAVLALFPAPFLRSVGVAGLAVWTVGTAAALTLTPVLRSLTTRPRPTERREPTDGAAAGRAGWRSGPVPALAGLVLLVLAVGTATQLRVGNPEAHALVASGPARDGLDRLASAGVPSGVLNPLEVLLPGGADPEAAAAR

Foldseek 3Di:
DAFLLRPDDDDDDDPPFDPPDPSSLVVVLVVQVVVQVVVCVVCVPDDDFDAADSVLLVQLVVCDQPPVSVVVVVVVVVVVLVVQCVVQVDPLLSVQLVVLLVQLLVQLVVQLVVVCVPAPADPCLNVVLSVVSSVLSNVLSPDDDDPCLVVLVVVLVVQLVVLVVQLPDPPRHSVNSSSSSNSSSVSSSVSCVPVVVVSCVVVDDPDPDPVPPPPCPVVVVPPPPPPDCVVVVVVVVVVVVVVVVVVVDDDDDDDSCNSDVDDRNVVVVVVSVVSVPDVCVSVPDDDDDDPPDDPVVVVVD